Protein AF-A0A7C4RFJ3-F1 (afdb_monomer)

Secondary structure (DSSP, 8-state):
---TTEEEEEEEE-SSTTEEEEEEEEE--SSS-EEEEEEEEEEEETTEE--EEEE-STTTTEEEPTT-EEEEEEEEEPPHHHHHHHHHHHHHHTTT-SEEEEEEEEEEEETTEEEEEEEEEEEEEHHHHHHHHH------B-EEEES---HHHHHHHHHHHHHHHHHHHHHHHHHHHHHHHHHHHHHHHHHHHHHHHHHHHHHHHHHTHHHHHHHHHHHHHHHHTTSS-HHHHHHHHHHHHHHHHHHHHHHHTT----S-HHHHHHHHHHHHHHHH---HHHHHHHHHHHHHHHHHHHIIIIITTTSPPPHHHHHHHHHHHHHHHHHHS-SS-----

Foldseek 3Di:
DDDPFWDDWDKAQDQAPPKIKTKTKTADQDQDKKFFLWKKKFKDKPPHTQAIKIFLDPRHRPIHHHGRMDIDIFIAHRDPVVRVVLLVVLVVCLVPDQWIKMWMWMWTQMPNDIDTPDIDIDIGGSVVSNVRNVGDDDGDGSIDGDNDPHSVVSNVVSVVVVVVVVVVVVVVVVVVVVVVVCVVVVVVVVVVVVVVVVVVVVVVCVVCVVVVVVVVLVVVLVVVQPDDLRLLSLLLSLLVLLLVLLQVLCVVLVHHSDDDSLVSLVVSLVSCCVPVVDDNVVSVVLSVVNVVSNVCSCCSPPVCVVPPDDPVRSVVSNVNSVVVCCVSPVPDPPPDD

Nearest PDB structures (foldseek):
  8b7d-assembly1_A  TM=6.225E-01  e=1.842E-04  Homo sapiens
  5nnv-assembly4_D  TM=2.456E-01  e=5.840E+00  Bacillus subtilis subsp. subtilis str. 168

Sequence (337 aa):
MGYSWLKTFDFGFGEAFPYLKILLEIGNPWEIEVPFYTFTVVPSLQSSNFGTYLYTGKYVNTIIKPGEILSIKTNLRIIDVHADEIKRRILGLANKEQTVELTLHASIDLLNYGNPIGPYVKRLPITEAVEWVKRSGEVESEFIPAPTHNALISMLLCNISKLQNQLTKTIENKLKGIESDFKPIMDLFRKGLQEFYKDVEKKVQNQYREVIQLRELIRTVTGVSENLNQNWAVSALALSLLENLINLKLVELGEKPEGEFGKRVERLKETLIRKEGWNRVDASELARRIREKYIGRAIVLHSGYCNPISEDFAKEDLEFVKKVVKEFFKRNVCMEE

Structure (mmCIF, N/CA/C/O backbone):
data_AF-A0A7C4RFJ3-F1
#
_entry.id   AF-A0A7C4RFJ3-F1
#
loop_
_atom_site.group_PDB
_atom_site.id
_atom_site.type_symbol
_atom_site.label_atom_id
_atom_site.label_alt_id
_atom_site.label_comp_id
_atom_site.label_asym_id
_atom_site.label_entity_id
_atom_site.label_seq_id
_atom_site.pdbx_PDB_ins_code
_atom_site.Cartn_x
_atom_site.Cartn_y
_atom_site.Cartn_z
_atom_site.occupancy
_atom_site.B_iso_or_equiv
_atom_site.auth_seq_id
_atom_site.auth_comp_id
_atom_site.auth_asym_id
_atom_site.auth_atom_id
_atom_site.pdbx_PDB_model_num
ATOM 1 N N . MET A 1 1 ? 32.635 0.565 -46.064 1.00 45.53 1 MET A N 1
ATOM 2 C CA . MET A 1 1 ? 32.218 -0.829 -46.325 1.00 45.53 1 MET A CA 1
ATOM 3 C C . MET A 1 1 ? 30.795 -0.970 -45.817 1.00 45.53 1 MET A C 1
ATOM 5 O O . MET A 1 1 ? 30.557 -0.584 -44.683 1.00 45.53 1 MET A O 1
ATOM 9 N N . GLY A 1 2 ? 29.847 -1.396 -46.653 1.00 56.41 2 GLY A N 1
ATOM 10 C CA . GLY A 1 2 ? 28.473 -1.635 -46.199 1.00 56.41 2 GLY A CA 1
ATOM 11 C C . GLY A 1 2 ? 28.419 -2.883 -45.320 1.00 56.41 2 GLY A C 1
ATOM 12 O O . GLY A 1 2 ? 29.065 -3.880 -45.635 1.00 56.41 2 GLY A O 1
ATOM 13 N N . TYR A 1 3 ? 27.681 -2.826 -44.215 1.00 65.00 3 TYR A N 1
ATOM 14 C CA . TYR A 1 3 ? 27.458 -3.978 -43.344 1.00 65.00 3 TYR A CA 1
ATOM 15 C C . TYR A 1 3 ? 26.497 -4.945 -44.048 1.00 65.00 3 TYR A C 1
ATOM 17 O O . TYR A 1 3 ? 25.290 -4.730 -44.032 1.00 65.00 3 TYR A O 1
ATOM 25 N N . SER A 1 4 ? 27.006 -6.005 -44.685 1.00 69.31 4 SER A N 1
ATOM 26 C CA . SER A 1 4 ? 26.176 -7.003 -45.395 1.00 69.31 4 SER A CA 1
ATOM 27 C C . SER A 1 4 ? 25.157 -7.710 -44.487 1.00 69.31 4 SER A C 1
ATOM 29 O O . SER A 1 4 ? 24.137 -8.218 -44.962 1.00 69.31 4 SER A O 1
ATOM 31 N N . TRP A 1 5 ? 25.427 -7.708 -43.181 1.00 81.94 5 TRP A N 1
ATOM 32 C CA . TRP A 1 5 ? 24.589 -8.267 -42.130 1.00 81.94 5 TRP A CA 1
ATOM 33 C C . TRP A 1 5 ? 23.529 -7.292 -41.595 1.00 81.94 5 TRP A C 1
ATOM 35 O O . TRP A 1 5 ? 22.520 -7.748 -41.074 1.00 81.94 5 TRP A O 1
ATOM 45 N N . LEU A 1 6 ? 23.680 -5.969 -41.728 1.00 85.19 6 LEU A N 1
ATOM 46 C CA . LEU A 1 6 ? 22.664 -5.029 -41.242 1.00 85.19 6 LEU A CA 1
ATOM 47 C C . LEU A 1 6 ? 21.574 -4.838 -42.299 1.00 85.19 6 LEU A C 1
ATOM 49 O O . LEU A 1 6 ? 21.840 -4.312 -43.379 1.00 85.19 6 LEU A O 1
ATOM 53 N N . LYS A 1 7 ? 20.340 -5.244 -41.989 1.00 88.12 7 LYS A N 1
ATOM 54 C CA . LYS A 1 7 ? 19.192 -5.088 -42.893 1.00 88.12 7 LYS A CA 1
ATOM 55 C C . LYS A 1 7 ? 18.451 -3.788 -42.649 1.00 88.12 7 LYS A C 1
ATOM 57 O O . LYS A 1 7 ? 18.132 -3.083 -43.599 1.00 88.12 7 LYS A O 1
ATOM 62 N N . THR A 1 8 ? 18.166 -3.468 -41.393 1.00 89.75 8 THR A N 1
ATOM 63 C CA . THR A 1 8 ? 17.447 -2.246 -41.024 1.00 89.75 8 THR A CA 1
ATOM 64 C C . THR A 1 8 ? 17.895 -1.777 -39.651 1.00 89.75 8 THR A C 1
ATOM 66 O O . THR A 1 8 ? 18.091 -2.577 -38.739 1.00 89.75 8 THR A O 1
ATOM 69 N N . PHE A 1 9 ? 18.043 -0.466 -39.503 1.00 90.50 9 PHE A N 1
ATOM 70 C CA . PHE A 1 9 ? 18.171 0.180 -38.210 1.00 90.50 9 PHE A CA 1
ATOM 71 C C . PHE A 1 9 ? 17.357 1.468 -38.224 1.00 90.50 9 PHE A C 1
ATOM 73 O O . PHE A 1 9 ? 17.611 2.348 -39.045 1.00 90.50 9 PHE A O 1
ATOM 80 N N . ASP A 1 10 ? 16.360 1.555 -37.351 1.00 92.38 10 ASP A N 1
ATOM 81 C CA . ASP A 1 10 ? 15.500 2.726 -37.217 1.00 92.38 10 ASP A CA 1
ATOM 82 C C . ASP A 1 10 ? 15.187 2.990 -35.743 1.00 92.38 10 ASP A C 1
ATOM 84 O O . ASP A 1 10 ? 15.225 2.100 -34.892 1.00 92.38 10 ASP A O 1
ATOM 88 N N . PHE A 1 11 ? 14.878 4.240 -35.430 1.00 93.88 11 PHE A N 1
ATOM 89 C CA . PHE A 1 11 ? 14.542 4.664 -34.081 1.00 93.88 11 PHE A CA 1
ATOM 90 C C . PHE A 1 11 ? 13.602 5.869 -34.099 1.00 93.88 11 PHE A C 1
ATOM 92 O O . PHE A 1 11 ? 13.400 6.516 -35.126 1.00 93.88 11 PHE A O 1
ATOM 99 N N . GLY A 1 12 ? 12.989 6.185 -32.965 1.00 93.62 12 GLY A N 1
ATOM 100 C CA . GLY A 1 12 ? 12.123 7.355 -32.842 1.00 93.62 12 GLY A CA 1
ATOM 101 C C . GLY A 1 12 ? 11.516 7.491 -31.458 1.00 93.62 12 GLY A C 1
ATOM 102 O O . GLY A 1 12 ? 11.896 6.782 -30.525 1.00 93.62 12 GLY A O 1
ATOM 103 N N . PHE A 1 13 ? 10.554 8.397 -31.326 1.00 94.75 13 PHE A N 1
ATOM 104 C CA . PHE A 1 13 ? 9.807 8.558 -30.086 1.00 94.75 13 PHE A CA 1
ATOM 105 C C . PHE A 1 13 ? 8.940 7.325 -29.802 1.00 94.75 13 PHE A C 1
ATOM 107 O O . PHE A 1 13 ? 8.285 6.781 -30.693 1.00 94.75 13 PHE A O 1
ATOM 114 N N . GLY A 1 14 ? 8.978 6.855 -28.556 1.00 92.56 14 GLY A N 1
ATOM 115 C CA . GLY A 1 14 ? 8.174 5.735 -28.086 1.00 92.56 14 GLY A CA 1
ATOM 116 C C . GLY A 1 14 ? 6.724 6.117 -27.786 1.00 92.56 14 GLY A C 1
ATOM 117 O O . GLY A 1 14 ? 6.277 7.252 -27.979 1.00 92.56 14 GLY A O 1
ATOM 118 N N . GLU A 1 15 ? 5.975 5.138 -27.290 1.00 93.06 15 GLU A N 1
ATOM 119 C CA . GLU A 1 15 ? 4.557 5.302 -26.944 1.00 93.06 15 GLU A CA 1
ATOM 120 C C . GLU A 1 15 ? 4.357 6.198 -25.712 1.00 93.06 15 GLU A C 1
ATOM 122 O O . GLU A 1 15 ? 3.376 6.935 -25.642 1.00 93.06 15 GLU A O 1
ATOM 127 N N . ALA A 1 16 ? 5.331 6.217 -24.799 1.00 94.44 16 ALA A N 1
ATOM 128 C CA . ALA A 1 16 ? 5.356 7.083 -23.625 1.00 94.44 16 ALA A CA 1
ATOM 129 C C . ALA A 1 16 ? 6.709 7.797 -23.490 1.00 94.44 16 ALA A C 1
ATOM 131 O O . ALA A 1 16 ? 7.734 7.335 -23.998 1.00 94.44 16 ALA A O 1
ATOM 132 N N . PHE A 1 17 ? 6.736 8.920 -22.776 1.00 93.25 17 PHE A N 1
ATOM 133 C CA . PHE A 1 17 ? 7.979 9.540 -22.328 1.00 93.25 17 PHE A CA 1
ATOM 134 C C . PHE A 1 17 ? 8.457 8.870 -21.022 1.00 93.25 17 PHE A C 1
ATOM 136 O O . PHE A 1 17 ? 7.616 8.616 -20.159 1.00 93.25 17 PHE A O 1
ATOM 143 N N . PRO A 1 18 ? 9.764 8.584 -20.828 1.00 93.62 18 PRO A N 1
ATOM 144 C CA . PRO A 1 18 ? 10.919 8.941 -21.657 1.00 93.62 18 PRO A CA 1
ATOM 145 C C . PRO A 1 18 ? 11.449 7.763 -22.497 1.00 93.62 18 PRO A C 1
ATOM 147 O O . PRO A 1 18 ? 12.644 7.461 -22.477 1.00 93.62 18 PRO A O 1
ATOM 150 N N . TYR A 1 19 ? 10.567 7.064 -23.215 1.00 95.62 19 TYR A N 1
ATOM 151 C CA . TYR A 1 19 ? 10.932 5.876 -23.986 1.00 95.62 19 TYR A CA 1
ATOM 152 C C . TYR A 1 19 ? 11.207 6.215 -25.455 1.00 95.62 19 TYR A C 1
ATOM 154 O O . TYR A 1 19 ? 10.405 6.887 -26.106 1.00 95.62 19 TYR A O 1
ATOM 162 N N . LEU A 1 20 ? 12.323 5.722 -25.990 1.00 94.12 20 LEU A N 1
ATOM 163 C CA . LEU A 1 20 ? 12.623 5.699 -27.420 1.00 94.12 20 LEU A CA 1
ATOM 164 C C . LEU A 1 20 ? 12.277 4.329 -27.992 1.00 94.12 20 LEU A C 1
ATOM 166 O O . LEU A 1 20 ? 12.587 3.303 -27.393 1.00 94.12 20 LEU A O 1
ATOM 170 N N . LYS A 1 21 ? 11.679 4.307 -29.177 1.00 95.06 21 LYS A N 1
ATOM 171 C CA . LYS A 1 21 ? 11.453 3.080 -29.934 1.00 95.06 21 LYS A CA 1
ATOM 172 C C . LYS A 1 21 ? 12.698 2.762 -30.747 1.00 95.06 21 LYS A C 1
ATOM 174 O O . LYS A 1 21 ? 13.213 3.645 -31.428 1.00 95.06 21 LYS A O 1
ATOM 179 N N . ILE A 1 22 ? 13.145 1.512 -30.702 1.00 93.88 22 ILE A N 1
ATOM 180 C CA . ILE A 1 22 ? 14.304 1.028 -31.453 1.00 93.88 22 ILE A CA 1
ATOM 181 C C . ILE A 1 22 ? 13.892 -0.192 -32.273 1.00 93.88 22 ILE A C 1
ATOM 183 O O . ILE A 1 22 ? 13.248 -1.114 -31.764 1.00 93.88 22 ILE A O 1
ATOM 187 N N . LEU A 1 23 ? 14.266 -0.174 -33.549 1.00 94.00 23 LEU A N 1
ATOM 188 C CA . LEU A 1 23 ? 14.125 -1.271 -34.492 1.00 94.00 23 LEU A CA 1
ATOM 189 C C . LEU A 1 23 ? 15.502 -1.618 -35.051 1.00 94.00 23 LEU A C 1
ATOM 191 O O . LEU A 1 23 ? 16.187 -0.769 -35.617 1.00 94.00 23 LEU A O 1
ATOM 195 N N . LEU A 1 24 ? 15.881 -2.879 -34.922 1.00 91.88 24 LEU A N 1
ATOM 196 C CA . LEU A 1 24 ? 17.115 -3.417 -35.460 1.00 91.88 24 LEU A CA 1
ATOM 197 C C . LEU A 1 24 ? 16.822 -4.752 -36.136 1.00 91.88 24 LEU A C 1
ATOM 199 O O . LEU A 1 24 ? 16.292 -5.662 -35.506 1.00 91.88 24 LEU A O 1
ATOM 203 N N . GLU A 1 25 ? 17.223 -4.877 -37.393 1.00 92.25 25 GLU A N 1
ATOM 204 C CA . GLU A 1 25 ? 17.162 -6.121 -38.146 1.00 92.25 25 GLU A CA 1
ATOM 205 C C . GLU A 1 25 ? 18.545 -6.469 -38.676 1.00 92.25 25 GLU A C 1
ATOM 207 O O . GLU A 1 25 ? 19.145 -5.719 -39.455 1.00 92.25 25 GLU A O 1
ATOM 212 N N . ILE A 1 26 ? 19.041 -7.626 -38.256 1.00 89.25 26 ILE A N 1
ATOM 213 C CA . ILE A 1 26 ? 20.322 -8.174 -38.688 1.00 89.25 26 ILE A CA 1
ATOM 214 C C . ILE A 1 26 ? 20.085 -9.523 -39.358 1.00 89.25 26 ILE A C 1
ATOM 216 O O . ILE A 1 26 ? 19.378 -10.374 -38.831 1.00 89.25 26 ILE A O 1
ATOM 220 N N . GLY A 1 27 ? 20.653 -9.714 -40.540 1.00 87.00 27 GLY A N 1
ATOM 221 C CA . GLY A 1 27 ? 20.733 -11.013 -41.195 1.00 87.00 27 GLY A CA 1
ATOM 222 C C . GLY A 1 27 ? 22.088 -11.652 -40.930 1.00 87.00 27 GLY A C 1
ATOM 223 O O . GLY A 1 27 ? 23.079 -10.937 -40.796 1.00 87.00 27 GLY A O 1
ATOM 224 N N . ASN A 1 28 ? 22.149 -12.981 -40.904 1.00 85.81 28 ASN A N 1
ATOM 225 C CA . ASN A 1 28 ? 23.417 -13.707 -40.930 1.00 85.81 28 ASN A CA 1
ATOM 226 C C . ASN A 1 28 ? 23.849 -13.955 -42.394 1.00 85.81 28 ASN A C 1
ATOM 228 O O . ASN A 1 28 ? 23.269 -14.826 -43.050 1.00 85.81 28 ASN A O 1
ATOM 232 N N . PRO A 1 29 ? 24.831 -13.200 -42.935 1.00 80.38 29 PRO A N 1
ATOM 233 C CA . PRO A 1 29 ? 25.338 -13.400 -44.291 1.00 80.38 29 PRO A CA 1
ATOM 234 C C . PRO A 1 29 ? 26.371 -14.533 -44.384 1.00 80.38 29 PRO A C 1
ATOM 236 O O . PRO A 1 29 ? 26.855 -14.806 -45.479 1.00 80.38 29 PRO A O 1
ATOM 239 N N . TRP A 1 30 ? 26.774 -15.127 -43.260 1.00 83.12 30 TRP A N 1
ATOM 240 C CA . TRP A 1 30 ? 27.798 -16.160 -43.200 1.00 83.12 30 TRP A CA 1
ATOM 241 C C . TRP A 1 30 ? 27.183 -17.553 -43.362 1.00 83.12 30 TRP A C 1
ATOM 243 O O . TRP A 1 30 ? 26.031 -17.793 -43.009 1.00 83.12 30 TRP A O 1
ATOM 253 N N . GLU A 1 31 ? 27.984 -18.498 -43.851 1.00 86.94 31 GLU A N 1
ATOM 254 C CA . GLU A 1 31 ? 27.603 -19.916 -43.970 1.00 86.94 31 GLU A CA 1
ATOM 255 C C . GLU A 1 31 ? 27.670 -20.673 -42.630 1.00 86.94 31 GLU A C 1
ATOM 257 O O . GLU A 1 31 ? 27.378 -21.864 -42.566 1.00 86.94 31 GLU A O 1
ATOM 262 N N . ILE A 1 32 ? 28.046 -19.983 -41.550 1.00 84.88 32 ILE A N 1
ATOM 263 C CA . ILE A 1 32 ? 28.166 -20.535 -40.199 1.00 84.88 32 ILE A CA 1
ATOM 264 C C . ILE A 1 32 ? 27.131 -19.921 -39.258 1.00 84.88 32 ILE A C 1
ATOM 266 O O . ILE A 1 32 ? 26.661 -18.802 -39.460 1.00 84.88 32 ILE A O 1
ATOM 270 N N . GLU A 1 33 ? 26.802 -20.650 -38.198 1.00 86.19 33 GLU A N 1
ATOM 271 C CA . GLU A 1 33 ? 26.002 -20.139 -37.090 1.00 86.19 33 GLU A CA 1
ATOM 272 C C . GLU A 1 33 ? 26.736 -19.014 -36.351 1.00 86.19 33 GLU A C 1
ATOM 274 O O . GLU A 1 33 ? 27.925 -19.128 -36.042 1.00 86.19 33 GLU A O 1
ATOM 279 N N . VAL A 1 34 ? 26.019 -17.925 -36.057 1.00 82.62 34 VAL A N 1
ATOM 280 C CA . VAL A 1 34 ? 26.602 -16.744 -35.416 1.00 82.62 34 VAL A CA 1
ATOM 281 C C . VAL A 1 34 ? 25.886 -16.407 -34.111 1.00 82.62 34 VAL A C 1
ATOM 283 O O . VAL A 1 34 ? 24.688 -16.122 -34.134 1.00 82.62 34 VAL A O 1
ATOM 286 N N . PRO A 1 35 ? 26.595 -16.383 -32.968 1.00 81.19 35 PRO A N 1
ATOM 287 C CA . PRO A 1 35 ? 26.034 -15.894 -31.720 1.00 81.19 35 PRO A CA 1
ATOM 288 C C . PRO A 1 35 ? 25.835 -14.374 -31.761 1.00 81.19 35 PRO A C 1
ATOM 290 O O . PRO A 1 35 ? 26.752 -13.608 -32.076 1.00 81.19 35 PRO A O 1
ATOM 293 N N . PHE A 1 36 ? 24.634 -13.941 -31.383 1.00 81.81 36 PHE A N 1
ATOM 294 C CA . PHE A 1 36 ? 24.326 -12.556 -31.056 1.00 81.81 36 PHE A CA 1
ATOM 295 C C . PHE A 1 36 ? 24.632 -12.309 -29.581 1.00 81.81 36 PHE A C 1
ATOM 297 O O . PHE A 1 36 ? 23.921 -12.796 -28.698 1.00 81.81 36 PHE A O 1
ATOM 304 N N . TYR A 1 37 ? 25.692 -11.552 -29.305 1.00 74.31 37 TYR A N 1
ATOM 305 C CA . TYR A 1 37 ? 26.092 -11.265 -27.932 1.00 74.31 37 TYR A CA 1
ATOM 306 C C . TYR A 1 37 ? 25.337 -10.064 -27.397 1.00 74.31 37 TYR A C 1
ATOM 308 O O . TYR A 1 37 ? 24.566 -10.187 -26.447 1.00 74.31 37 TYR A O 1
ATOM 316 N N . THR A 1 38 ? 25.535 -8.896 -28.005 1.00 77.81 38 THR A N 1
ATOM 317 C CA . THR A 1 38 ? 24.861 -7.697 -27.535 1.00 77.81 38 THR A CA 1
ATOM 318 C C . THR A 1 38 ? 24.803 -6.581 -28.571 1.00 77.81 38 THR A C 1
ATOM 320 O O . THR A 1 38 ? 25.388 -6.640 -29.653 1.00 77.81 38 THR A O 1
ATOM 323 N N . PHE A 1 39 ? 24.042 -5.559 -28.209 1.00 86.25 39 PHE A N 1
ATOM 324 C CA . PHE A 1 39 ? 23.770 -4.372 -28.983 1.00 86.25 39 PHE A CA 1
ATOM 325 C C . PHE A 1 39 ? 23.755 -3.179 -28.027 1.00 86.25 39 PHE A C 1
ATOM 327 O O . PHE A 1 39 ? 23.008 -3.164 -27.048 1.00 86.25 39 PHE A O 1
ATOM 334 N N . THR A 1 40 ? 24.602 -2.189 -28.297 1.00 86.94 40 THR A N 1
ATOM 335 C CA . THR A 1 40 ? 24.659 -0.943 -27.533 1.00 86.94 40 THR A CA 1
ATOM 336 C C . THR A 1 40 ? 24.194 0.226 -28.377 1.00 86.94 40 THR A C 1
ATOM 338 O O . THR A 1 40 ? 24.414 0.268 -29.589 1.00 86.94 40 THR A O 1
ATOM 341 N N . VAL A 1 41 ? 23.565 1.194 -27.721 1.00 89.69 41 VAL A N 1
ATOM 342 C CA . VAL A 1 41 ? 23.169 2.456 -28.334 1.00 89.69 41 VAL A CA 1
ATOM 343 C C . VAL A 1 41 ? 23.549 3.630 -27.454 1.00 89.69 41 VAL A C 1
ATOM 345 O O . VAL A 1 41 ? 23.508 3.555 -26.230 1.00 89.69 41 VAL A O 1
ATOM 348 N N . VAL A 1 42 ? 23.892 4.734 -28.095 1.00 90.62 42 VAL A N 1
ATOM 349 C CA . VAL A 1 42 ? 24.244 5.999 -27.463 1.00 90.62 42 VAL A CA 1
ATOM 350 C C . VAL A 1 42 ? 23.327 7.060 -28.067 1.00 90.62 42 VAL A C 1
ATOM 352 O O . VAL A 1 42 ? 23.626 7.604 -29.138 1.00 90.62 42 VAL A O 1
ATOM 355 N N . PRO A 1 43 ? 22.146 7.283 -27.465 1.00 90.88 43 PRO A N 1
ATOM 356 C CA . PRO A 1 43 ? 21.214 8.287 -27.934 1.00 90.88 43 PRO A CA 1
ATOM 357 C C . PRO A 1 43 ? 21.712 9.681 -27.571 1.00 90.88 43 PRO A C 1
ATOM 359 O O . PRO A 1 43 ? 22.275 9.921 -26.501 1.00 90.88 43 PRO A O 1
ATOM 362 N N . SER A 1 44 ? 21.450 10.618 -28.471 1.00 90.44 44 SER A N 1
ATOM 363 C CA . SER A 1 44 ? 21.714 12.030 -28.269 1.00 90.44 44 SER A CA 1
ATOM 364 C C . SER A 1 44 ? 20.641 12.896 -28.914 1.00 90.44 44 SER A C 1
ATOM 366 O O . SER A 1 44 ? 20.081 12.543 -29.949 1.00 90.44 44 SER A O 1
ATOM 368 N N . LEU A 1 45 ? 20.357 14.043 -28.302 1.00 88.31 45 LEU A N 1
ATOM 369 C CA . LEU A 1 45 ? 19.440 15.053 -28.832 1.00 88.31 45 LEU A CA 1
ATOM 370 C C . LEU A 1 45 ? 20.195 16.364 -28.978 1.00 88.31 45 LEU A C 1
ATOM 372 O O . LEU A 1 45 ? 20.784 16.825 -27.995 1.00 88.31 45 LEU A O 1
ATOM 376 N N . GLN A 1 46 ? 20.172 16.969 -30.166 1.00 85.12 46 GLN A N 1
ATOM 377 C CA . GLN A 1 46 ? 20.890 18.223 -30.428 1.00 85.12 46 GLN A CA 1
ATOM 378 C C . GLN A 1 46 ? 22.344 18.164 -29.905 1.00 85.12 46 GLN A C 1
ATOM 380 O O . GLN A 1 46 ? 22.795 19.013 -29.137 1.00 85.12 46 GLN A O 1
ATOM 385 N N . SER A 1 47 ? 23.061 17.091 -30.261 1.00 80.69 47 SER A N 1
ATOM 386 C CA . SER A 1 47 ? 24.451 16.807 -29.851 1.00 80.69 47 SER A CA 1
ATOM 387 C C . SER A 1 47 ? 24.696 16.512 -28.361 1.00 80.69 47 SER A C 1
ATOM 389 O O . SER A 1 47 ? 25.845 16.383 -27.947 1.00 80.69 47 SER A O 1
ATOM 391 N N . SER A 1 48 ? 23.661 16.386 -27.526 1.00 83.56 48 SER A N 1
ATOM 392 C CA . SER A 1 48 ? 23.826 16.011 -26.111 1.00 83.56 48 SER A CA 1
ATOM 393 C C . SER A 1 48 ? 23.568 14.533 -25.887 1.00 83.56 48 SER A C 1
ATOM 395 O O . SER A 1 48 ? 22.475 14.058 -26.162 1.00 83.56 48 SER A O 1
ATOM 397 N N . ASN A 1 49 ? 24.593 13.829 -25.414 1.00 86.88 49 ASN A N 1
ATOM 398 C CA . ASN A 1 49 ? 24.624 12.384 -25.199 1.00 86.88 49 ASN A CA 1
ATOM 399 C C . ASN A 1 49 ? 23.971 11.995 -23.857 1.00 86.88 49 ASN A C 1
ATOM 401 O O . ASN A 1 49 ? 24.231 12.640 -22.843 1.00 86.88 49 ASN A O 1
ATOM 405 N N . PHE A 1 50 ? 23.155 10.935 -23.850 1.00 86.50 50 PHE A N 1
ATOM 406 C CA . PHE A 1 50 ? 22.421 10.445 -22.670 1.00 86.50 50 PHE A CA 1
ATOM 407 C C . PHE A 1 50 ? 23.015 9.187 -22.034 1.00 86.50 50 PHE A C 1
ATOM 409 O O . PHE A 1 50 ? 22.317 8.459 -21.322 1.00 86.50 50 PHE A O 1
ATOM 416 N N . GLY A 1 51 ? 24.285 8.917 -22.319 1.00 85.94 51 GLY A N 1
ATOM 417 C CA . GLY A 1 51 ? 24.991 7.722 -21.892 1.00 85.94 51 GLY A CA 1
ATOM 418 C C . GLY A 1 51 ? 24.812 6.551 -22.853 1.00 85.94 51 GLY A C 1
ATOM 419 O O . GLY A 1 51 ? 24.048 6.596 -23.818 1.00 85.94 51 GLY A O 1
ATOM 420 N N . THR A 1 52 ? 25.552 5.485 -22.576 1.00 88.12 52 THR A N 1
ATOM 421 C CA . THR A 1 52 ? 25.475 4.238 -23.333 1.00 88.12 52 THR A CA 1
ATOM 422 C C . THR A 1 52 ? 24.419 3.334 -22.714 1.00 88.12 52 THR A C 1
ATOM 424 O O . THR A 1 52 ? 24.364 3.155 -21.498 1.00 88.12 52 THR A O 1
ATOM 427 N N . TYR A 1 53 ? 23.589 2.741 -23.561 1.00 88.50 53 TYR A N 1
ATOM 428 C CA . TYR A 1 53 ? 22.566 1.779 -23.182 1.00 88.50 53 TYR A CA 1
ATOM 429 C C . TYR A 1 53 ? 22.860 0.445 -23.839 1.00 88.50 53 TYR A C 1
ATOM 431 O O . TYR A 1 53 ? 23.251 0.378 -25.002 1.00 88.50 53 TYR A O 1
ATOM 439 N N . LEU A 1 54 ? 22.638 -0.617 -23.084 1.00 86.31 54 LEU A N 1
ATOM 440 C CA . LEU A 1 54 ? 22.905 -1.986 -23.464 1.00 86.31 54 LEU A CA 1
ATOM 441 C C . LEU A 1 54 ? 21.604 -2.762 -23.581 1.00 86.31 54 LEU A C 1
ATOM 443 O O . LEU A 1 54 ? 20.832 -2.814 -22.626 1.00 86.31 54 LEU A O 1
ATOM 447 N N . TYR A 1 55 ? 21.403 -3.411 -24.720 1.00 87.50 55 TYR A N 1
ATOM 448 C CA . TYR A 1 55 ? 20.289 -4.318 -24.930 1.00 87.50 55 TYR A CA 1
ATOM 449 C C . TYR A 1 55 ? 20.484 -5.620 -24.138 1.00 87.50 55 TYR A C 1
ATOM 451 O O . TYR A 1 55 ? 21.482 -6.327 -24.296 1.00 87.50 55 TYR A O 1
ATOM 459 N N . THR A 1 56 ? 19.503 -5.946 -23.300 1.00 78.25 56 THR A N 1
ATOM 460 C CA . THR A 1 56 ? 19.473 -7.123 -22.414 1.00 78.25 56 THR A CA 1
ATOM 461 C C . THR A 1 56 ? 18.285 -8.045 -22.680 1.00 78.25 56 THR A C 1
ATOM 463 O O . THR A 1 56 ? 18.050 -8.991 -21.917 1.00 78.25 56 THR A O 1
ATOM 466 N N . GLY A 1 57 ? 17.544 -7.780 -23.759 1.00 82.81 57 GLY A N 1
ATOM 467 C CA . GLY A 1 57 ? 16.333 -8.506 -24.114 1.00 82.81 57 GLY A CA 1
ATOM 468 C C . GLY A 1 57 ? 16.571 -9.963 -24.507 1.00 82.81 57 GLY A C 1
ATOM 469 O O . GLY A 1 57 ? 17.681 -10.505 -24.467 1.00 82.81 57 GLY A O 1
ATOM 470 N N . LYS A 1 58 ? 15.485 -10.626 -24.906 1.00 83.69 58 LYS A N 1
ATOM 471 C CA . LYS A 1 58 ? 15.427 -12.091 -25.088 1.00 83.69 58 LYS A CA 1
ATOM 472 C C . LYS A 1 58 ? 16.402 -12.677 -26.116 1.00 83.69 58 LYS A C 1
ATOM 474 O O . LYS A 1 58 ? 16.647 -13.876 -26.098 1.00 83.69 58 LYS A O 1
ATOM 479 N N . TYR A 1 59 ? 16.927 -11.846 -27.013 1.00 84.88 59 TYR A N 1
ATOM 480 C CA . TYR A 1 59 ? 17.801 -12.289 -28.098 1.00 84.88 59 TYR A CA 1
ATOM 481 C C . TYR A 1 59 ? 19.286 -12.361 -27.710 1.00 84.88 59 TYR A C 1
ATOM 483 O O . TYR A 1 59 ? 20.074 -12.926 -28.461 1.00 84.88 59 TYR A O 1
ATOM 491 N N . VAL A 1 60 ? 19.688 -11.840 -26.547 1.00 80.50 60 VAL A N 1
ATOM 492 C CA . VAL A 1 60 ? 21.068 -11.975 -26.045 1.00 80.50 60 VAL A CA 1
ATOM 493 C C . VAL A 1 60 ? 21.442 -13.456 -25.896 1.00 80.50 60 VAL A C 1
ATOM 495 O O . VAL A 1 60 ? 20.700 -14.217 -25.276 1.00 80.50 60 VAL A O 1
ATOM 498 N N . ASN A 1 61 ? 22.604 -13.846 -26.432 1.00 78.88 61 ASN A N 1
ATOM 499 C CA . ASN A 1 61 ? 23.114 -15.222 -26.537 1.00 78.88 61 ASN A CA 1
ATOM 500 C C . ASN A 1 61 ? 22.312 -16.153 -27.461 1.00 78.88 61 ASN A C 1
ATOM 502 O O . ASN A 1 61 ? 22.455 -17.373 -27.374 1.00 78.88 61 ASN A O 1
ATOM 506 N N . THR A 1 62 ? 21.470 -15.614 -28.343 1.00 85.94 62 THR A N 1
ATOM 507 C CA . THR A 1 62 ? 20.828 -16.438 -29.377 1.00 85.94 62 THR A CA 1
ATOM 508 C C . THR A 1 62 ? 21.788 -16.721 -30.527 1.00 85.94 62 THR A C 1
ATOM 510 O O . THR A 1 62 ? 22.703 -15.944 -30.800 1.00 85.94 62 THR A O 1
ATOM 513 N N . ILE A 1 63 ? 21.583 -17.856 -31.192 1.00 87.56 63 ILE A N 1
ATOM 514 C CA . ILE A 1 63 ? 22.323 -18.243 -32.391 1.00 87.56 63 ILE A CA 1
ATOM 515 C C . ILE A 1 63 ? 21.478 -17.862 -33.604 1.00 87.56 63 ILE A C 1
ATOM 517 O O . ILE A 1 63 ? 20.329 -18.286 -33.704 1.00 87.56 63 ILE A O 1
ATOM 521 N N . ILE A 1 64 ? 22.049 -17.076 -34.513 1.00 87.50 64 ILE A N 1
ATOM 522 C CA . ILE A 1 64 ? 21.445 -16.732 -35.800 1.00 87.50 64 ILE A CA 1
ATOM 523 C C . ILE A 1 64 ? 21.973 -17.724 -36.835 1.00 87.50 64 ILE A C 1
ATOM 525 O O . ILE A 1 64 ? 23.185 -17.771 -37.077 1.00 87.50 64 ILE A O 1
ATOM 529 N N . LYS A 1 65 ? 21.102 -18.521 -37.459 1.00 90.56 65 LYS A N 1
ATOM 530 C CA . LYS A 1 65 ? 21.529 -19.473 -38.498 1.00 90.56 65 LYS A CA 1
ATOM 531 C C . LYS A 1 65 ? 21.775 -18.771 -39.837 1.00 90.56 65 LYS A C 1
ATOM 533 O O . LYS A 1 65 ? 21.246 -17.678 -40.052 1.00 90.56 65 LYS A O 1
ATOM 538 N N . PRO A 1 66 ? 22.556 -19.372 -40.752 1.00 90.88 66 PRO A N 1
ATOM 539 C CA . PRO A 1 66 ? 22.761 -18.831 -42.095 1.00 90.88 66 PRO A CA 1
ATOM 540 C C . PRO A 1 66 ? 21.440 -18.475 -42.787 1.00 90.88 66 PRO A C 1
ATOM 542 O O . PRO A 1 66 ? 20.522 -19.293 -42.846 1.00 90.88 66 PRO A O 1
ATOM 545 N N . GLY A 1 67 ? 21.334 -17.245 -43.296 1.00 87.25 67 GLY A N 1
ATOM 546 C CA . GLY A 1 67 ? 20.135 -16.755 -43.985 1.00 87.25 67 GLY A CA 1
ATOM 547 C C . GLY A 1 67 ? 18.967 -16.330 -43.082 1.00 87.25 67 GLY A C 1
ATOM 548 O O . GLY A 1 67 ? 18.006 -15.753 -43.593 1.00 87.25 67 GLY A O 1
ATOM 549 N N . GLU A 1 68 ? 19.033 -16.545 -41.764 1.00 91.44 68 GLU A N 1
ATOM 550 C CA . GLU A 1 68 ? 18.020 -16.042 -40.831 1.00 91.44 68 GLU A CA 1
ATOM 551 C C . GLU A 1 68 ? 18.169 -14.536 -40.582 1.00 91.44 68 GLU A C 1
ATOM 553 O O . GLU A 1 68 ? 19.264 -13.966 -40.655 1.00 91.44 68 GLU A O 1
ATOM 558 N N . ILE A 1 69 ? 17.039 -13.899 -40.260 1.00 91.12 69 ILE A N 1
ATOM 559 C CA . ILE A 1 69 ? 16.961 -12.496 -39.853 1.00 91.12 69 ILE A CA 1
ATOM 560 C C . ILE A 1 69 ? 16.515 -12.440 -38.395 1.00 91.12 69 ILE A C 1
ATOM 562 O O . ILE A 1 69 ? 15.440 -12.919 -38.037 1.00 91.12 69 ILE A O 1
ATOM 566 N N . LEU A 1 70 ? 17.332 -11.806 -37.564 1.00 90.75 70 LEU A N 1
ATOM 567 C CA . LEU A 1 70 ? 17.002 -11.461 -36.193 1.00 90.75 70 LEU A CA 1
ATOM 568 C C . LEU A 1 70 ? 16.436 -10.039 -36.171 1.00 90.75 70 LEU A C 1
ATOM 570 O O . LEU A 1 70 ? 17.101 -9.096 -36.598 1.00 90.75 70 LEU A O 1
ATOM 574 N N . SER A 1 71 ? 15.208 -9.899 -35.665 1.00 93.25 71 SER A N 1
ATOM 575 C CA . SER A 1 71 ? 14.486 -8.624 -35.572 1.00 93.25 71 SER A CA 1
ATOM 576 C C . SER A 1 71 ? 14.222 -8.266 -34.105 1.00 93.25 71 SER A C 1
ATOM 578 O O . SER A 1 71 ? 13.507 -8.972 -33.383 1.00 93.25 71 SER A O 1
ATOM 580 N N . ILE A 1 72 ? 14.832 -7.167 -33.657 1.00 91.62 72 ILE A N 1
ATOM 581 C CA . ILE A 1 72 ? 14.653 -6.551 -32.340 1.00 91.62 72 ILE A CA 1
ATOM 582 C C . ILE A 1 72 ? 13.781 -5.314 -32.521 1.00 91.62 72 ILE A C 1
ATOM 584 O O . ILE A 1 72 ? 14.189 -4.338 -33.146 1.00 91.62 72 ILE A O 1
ATOM 588 N N . LYS A 1 73 ? 12.589 -5.340 -31.927 1.00 94.19 73 LYS A N 1
ATOM 589 C CA . LYS A 1 73 ? 11.682 -4.195 -31.844 1.00 94.19 73 LYS A CA 1
ATOM 590 C C . LYS A 1 73 ? 11.337 -3.975 -30.384 1.00 94.19 73 LYS A C 1
ATOM 592 O O . LYS A 1 73 ? 10.579 -4.753 -29.812 1.00 94.19 73 LYS A O 1
ATOM 597 N N . THR A 1 74 ? 11.912 -2.941 -29.792 1.00 93.88 74 THR A N 1
ATOM 598 C CA . THR A 1 74 ? 11.851 -2.748 -28.344 1.00 93.88 74 THR A CA 1
ATOM 599 C C . THR A 1 74 ? 11.909 -1.272 -27.969 1.00 93.88 74 THR A C 1
ATOM 601 O O . THR A 1 74 ? 12.051 -0.402 -28.835 1.00 93.88 74 THR A O 1
ATOM 604 N N . ASN A 1 75 ? 11.781 -0.991 -26.677 1.00 92.94 75 ASN A N 1
ATOM 605 C CA . ASN A 1 75 ? 11.846 0.355 -26.133 1.00 92.94 75 ASN A CA 1
ATOM 606 C C . ASN A 1 75 ? 13.104 0.529 -25.284 1.00 92.94 75 ASN A C 1
ATOM 608 O O . ASN A 1 75 ? 13.495 -0.363 -24.534 1.00 92.94 75 ASN A O 1
ATOM 612 N N . LEU A 1 76 ? 13.716 1.702 -25.393 1.00 92.56 76 LEU A N 1
ATOM 613 C CA . LEU A 1 76 ? 14.791 2.171 -24.533 1.00 92.56 76 LEU A CA 1
ATOM 614 C C . LEU A 1 76 ? 14.231 3.240 -23.611 1.00 92.56 76 LEU A C 1
ATOM 616 O O . LEU A 1 76 ? 13.801 4.291 -24.081 1.00 92.56 76 LEU A O 1
ATOM 620 N N . ARG A 1 77 ? 14.264 2.997 -22.302 1.00 93.12 77 ARG A N 1
ATOM 621 C CA . ARG A 1 77 ? 13.965 4.024 -21.303 1.00 93.12 77 ARG A CA 1
ATOM 622 C C . ARG A 1 77 ? 15.194 4.890 -21.053 1.00 93.12 77 ARG A C 1
ATOM 624 O O . ARG A 1 77 ? 16.226 4.381 -20.625 1.00 93.12 77 ARG A O 1
ATOM 631 N N . ILE A 1 78 ? 15.071 6.195 -21.273 1.00 90.00 78 ILE A N 1
ATOM 632 C CA . ILE A 1 78 ? 16.108 7.156 -20.887 1.00 90.00 78 ILE A CA 1
ATOM 633 C C . ILE A 1 78 ? 16.065 7.331 -19.364 1.00 90.00 78 ILE A C 1
ATOM 635 O O . ILE A 1 78 ? 14.981 7.449 -18.790 1.00 90.00 78 ILE A O 1
ATOM 639 N N . ILE A 1 79 ? 17.228 7.342 -18.705 1.00 87.56 79 ILE A N 1
ATOM 640 C CA . ILE A 1 79 ? 17.292 7.527 -17.247 1.00 87.56 79 ILE A CA 1
ATOM 641 C C . ILE A 1 79 ? 16.746 8.893 -16.827 1.00 87.56 79 ILE A C 1
ATOM 643 O O . ILE A 1 79 ? 16.911 9.885 -17.538 1.00 87.56 79 ILE A O 1
ATOM 647 N N . ASP A 1 80 ? 16.145 8.948 -15.640 1.00 82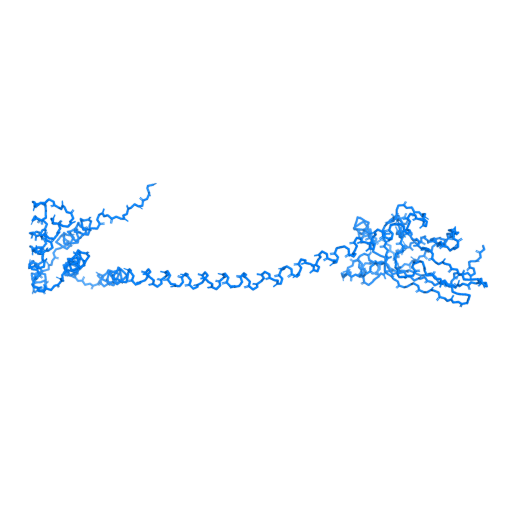.62 80 ASP A N 1
ATOM 648 C CA . ASP A 1 80 ? 15.329 10.086 -15.204 1.00 82.62 80 ASP A CA 1
ATOM 649 C C . ASP A 1 80 ? 16.103 11.424 -15.211 1.00 82.62 80 ASP A C 1
ATOM 651 O O . ASP A 1 80 ? 15.585 12.437 -15.678 1.00 82.62 80 ASP A O 1
ATOM 655 N N . VAL A 1 81 ? 17.388 11.416 -14.824 1.00 80.31 81 VAL A N 1
ATOM 656 C CA . VAL A 1 81 ? 18.254 12.616 -14.849 1.00 80.31 81 VAL A CA 1
ATOM 657 C C . VAL A 1 81 ? 18.377 13.208 -16.260 1.00 80.31 81 VAL A C 1
ATOM 659 O O . VAL A 1 81 ? 18.323 14.426 -16.433 1.00 80.31 81 VAL A O 1
ATOM 662 N N . HIS A 1 82 ? 18.510 12.358 -17.282 1.00 86.50 82 HIS A N 1
ATOM 663 C CA . HIS A 1 82 ? 18.571 12.798 -18.677 1.00 86.50 82 HIS A CA 1
ATOM 664 C C . HIS A 1 82 ? 17.181 13.101 -19.239 1.00 86.50 82 HIS A C 1
ATOM 666 O O . HIS A 1 82 ? 17.039 14.025 -20.037 1.00 86.50 82 HIS A O 1
ATOM 672 N N . ALA A 1 83 ? 16.147 12.379 -18.802 1.00 88.50 83 ALA A N 1
ATOM 673 C CA . ALA A 1 83 ? 14.770 12.637 -19.203 1.00 88.50 83 ALA A CA 1
ATOM 674 C C . ALA A 1 83 ? 14.348 14.075 -18.850 1.00 88.50 83 ALA A C 1
ATOM 676 O O . ALA A 1 83 ? 13.883 14.816 -19.718 1.00 88.50 83 ALA A O 1
ATOM 677 N N . ASP A 1 84 ? 14.587 14.531 -17.622 1.00 88.00 84 ASP A N 1
ATOM 678 C CA . ASP A 1 84 ? 14.222 15.893 -17.210 1.00 88.00 84 ASP A CA 1
ATOM 679 C C . ASP A 1 84 ? 14.957 16.977 -18.008 1.00 88.00 84 ASP A C 1
ATOM 681 O O . ASP A 1 84 ? 14.405 18.038 -18.328 1.00 88.00 84 ASP A O 1
ATOM 685 N N . GLU A 1 85 ? 16.215 16.725 -18.362 1.00 88.31 85 GLU A N 1
ATOM 686 C CA . GLU A 1 85 ? 16.984 17.611 -19.228 1.00 88.31 85 GLU A CA 1
ATOM 687 C C . GLU A 1 85 ? 16.415 17.655 -20.654 1.00 88.31 85 GLU A C 1
ATOM 689 O O . GLU A 1 85 ? 16.194 18.741 -21.199 1.00 88.31 85 GLU A O 1
ATOM 694 N N . ILE A 1 86 ? 16.112 16.493 -21.237 1.00 88.88 86 ILE A N 1
ATOM 695 C CA . ILE A 1 86 ? 15.496 16.358 -22.564 1.00 88.88 86 ILE A CA 1
ATOM 696 C C . ILE A 1 86 ? 14.165 17.096 -22.618 1.00 88.88 86 ILE A C 1
ATOM 698 O O . ILE A 1 86 ? 13.928 17.882 -23.535 1.00 88.88 86 ILE A O 1
ATOM 702 N N . LYS A 1 87 ? 13.314 16.887 -21.611 1.00 92.25 87 LYS A N 1
ATOM 703 C CA . LYS A 1 87 ? 12.008 17.535 -21.496 1.00 92.25 87 LYS A CA 1
ATOM 704 C C . LYS A 1 87 ? 12.142 19.054 -21.506 1.00 92.25 87 LYS A C 1
ATOM 706 O O . LYS A 1 87 ? 11.468 19.720 -22.291 1.00 92.25 87 LYS A O 1
ATOM 711 N N . ARG A 1 88 ? 13.041 19.609 -20.687 1.00 90.06 88 ARG A N 1
ATOM 712 C CA . ARG A 1 88 ? 13.295 21.060 -20.651 1.00 90.06 88 ARG A CA 1
ATOM 713 C C . ARG A 1 88 ? 13.796 21.589 -21.993 1.00 90.06 88 ARG A C 1
ATOM 715 O O . ARG A 1 88 ? 13.332 22.636 -22.436 1.00 90.06 88 ARG A O 1
ATOM 722 N N . ARG A 1 89 ? 14.703 20.866 -22.652 1.00 88.31 89 ARG A N 1
ATOM 723 C CA . ARG A 1 89 ? 15.252 21.257 -23.958 1.00 88.31 89 ARG A CA 1
ATOM 724 C C . ARG A 1 89 ? 14.190 21.253 -25.050 1.00 88.31 89 ARG A C 1
ATOM 726 O O . ARG A 1 89 ? 14.026 22.271 -25.709 1.00 88.31 89 ARG A O 1
ATOM 733 N N . ILE A 1 90 ? 13.430 20.168 -25.201 1.00 90.31 90 ILE A N 1
ATOM 734 C CA . ILE A 1 90 ? 12.360 20.068 -26.208 1.00 90.31 90 ILE A CA 1
ATOM 735 C C . ILE A 1 90 ? 11.342 21.200 -26.023 1.00 90.31 90 ILE A C 1
ATOM 737 O O . ILE A 1 90 ? 10.995 21.880 -26.986 1.00 90.31 90 ILE A O 1
ATOM 741 N N . LEU A 1 91 ? 10.913 21.463 -24.784 1.00 91.06 91 LEU A N 1
ATOM 742 C CA . LEU A 1 91 ? 9.984 22.559 -24.499 1.00 91.06 91 LEU A CA 1
ATOM 743 C C . LEU A 1 91 ? 10.599 23.943 -24.767 1.00 91.06 91 LEU A C 1
ATOM 745 O O . LEU A 1 91 ? 9.898 24.838 -25.229 1.00 91.06 91 LEU A O 1
ATOM 749 N N . GLY A 1 92 ? 11.900 24.125 -24.527 1.00 88.19 92 GLY A N 1
ATOM 750 C CA . GLY A 1 92 ? 12.614 25.364 -24.853 1.00 88.19 92 GLY A CA 1
ATOM 751 C C . GLY A 1 92 ? 12.791 25.602 -26.359 1.00 88.19 92 GLY A C 1
ATOM 752 O O . GLY A 1 92 ? 12.789 26.752 -26.801 1.00 88.19 92 GLY A O 1
ATOM 753 N N . LEU A 1 93 ? 12.911 24.530 -27.148 1.00 86.00 93 LEU A N 1
ATOM 754 C CA . LEU A 1 93 ? 13.039 24.577 -28.609 1.00 86.00 93 LEU A CA 1
ATOM 755 C C . LEU A 1 93 ? 11.707 24.820 -29.325 1.00 86.00 93 LEU A C 1
ATOM 757 O O . LEU A 1 93 ? 11.716 25.334 -30.443 1.00 86.00 93 LEU A O 1
ATOM 761 N N . ALA A 1 94 ? 10.575 24.545 -28.667 1.00 84.94 94 ALA A N 1
ATOM 762 C CA . ALA A 1 94 ? 9.228 24.729 -29.217 1.00 84.94 94 ALA A CA 1
ATOM 763 C C . ALA A 1 94 ? 8.955 26.146 -29.762 1.00 84.94 94 ALA A C 1
ATOM 765 O O . ALA A 1 94 ? 8.114 26.311 -30.639 1.00 84.94 94 ALA A O 1
ATOM 766 N N . ASN A 1 95 ? 9.684 27.157 -29.275 1.00 77.44 95 ASN A N 1
ATOM 767 C CA . ASN A 1 95 ? 9.530 28.557 -29.683 1.00 77.44 95 ASN A CA 1
ATOM 768 C C . ASN A 1 95 ? 10.554 29.028 -30.734 1.00 77.44 95 ASN A C 1
ATOM 770 O O . ASN A 1 95 ? 10.521 30.197 -31.115 1.00 77.44 95 ASN A O 1
ATOM 774 N N . LYS A 1 96 ? 11.514 28.185 -31.144 1.00 77.56 96 LYS A N 1
ATOM 775 C CA . LYS A 1 96 ? 12.697 28.613 -31.920 1.00 77.56 96 LYS A CA 1
ATOM 776 C C . LYS A 1 96 ? 13.019 27.741 -33.132 1.00 77.56 96 LYS A C 1
ATOM 778 O O . LYS A 1 96 ? 13.509 28.270 -34.124 1.00 77.56 96 LYS A O 1
ATOM 783 N N . GLU A 1 97 ? 12.769 26.437 -33.066 1.00 67.69 97 GLU A N 1
ATOM 784 C CA . GLU A 1 97 ? 13.158 25.478 -34.107 1.00 67.69 97 GLU A CA 1
ATOM 785 C C . GLU A 1 97 ? 11.942 24.753 -34.687 1.00 67.69 97 GLU A C 1
ATOM 787 O O . GLU A 1 97 ? 10.966 24.505 -33.986 1.00 67.69 97 GLU A O 1
ATOM 792 N N . GLN A 1 98 ? 12.009 24.382 -35.971 1.00 80.38 98 GLN A N 1
ATOM 793 C CA . GLN A 1 98 ? 10.950 23.609 -36.637 1.00 80.38 98 GLN A CA 1
ATOM 794 C C . GLN A 1 98 ? 11.147 22.087 -36.505 1.00 80.38 98 GLN A C 1
ATOM 796 O O . GLN A 1 98 ? 10.197 21.319 -36.669 1.00 80.38 98 GLN A O 1
AT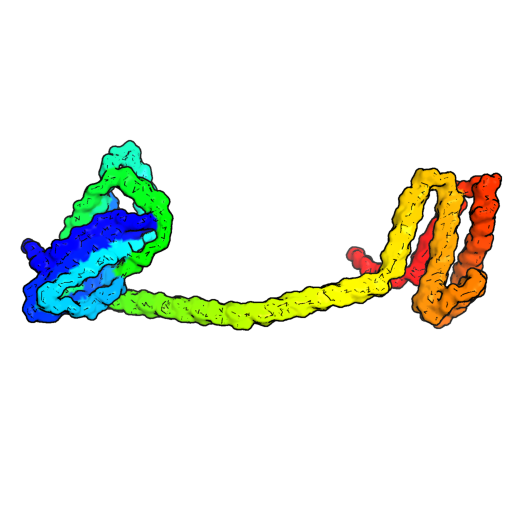OM 801 N N . THR A 1 99 ? 12.359 21.633 -36.174 1.00 86.88 99 THR A N 1
ATOM 802 C CA . THR A 1 99 ? 12.712 20.209 -36.097 1.00 86.88 99 THR A CA 1
ATOM 803 C C . THR A 1 99 ? 13.660 19.931 -34.944 1.00 86.88 99 THR A C 1
ATOM 805 O O . THR A 1 99 ? 14.528 20.746 -34.654 1.00 86.88 99 THR A O 1
ATOM 808 N N . VAL A 1 100 ? 13.550 18.744 -34.358 1.00 87.88 100 VAL A N 1
ATOM 809 C CA . VAL A 1 100 ? 14.484 18.212 -33.369 1.00 87.88 100 VAL A CA 1
ATOM 810 C C . VAL A 1 100 ? 15.353 17.151 -34.027 1.00 87.88 100 VAL A C 1
ATOM 812 O O . VAL A 1 100 ? 14.843 16.238 -34.680 1.00 87.88 100 VAL A O 1
ATOM 815 N N . GLU A 1 101 ? 16.667 17.260 -33.849 1.00 89.69 101 GLU A N 1
ATOM 816 C CA . GLU A 1 101 ? 17.612 16.250 -34.316 1.00 89.69 101 GLU A CA 1
ATOM 817 C C . GLU A 1 101 ? 17.888 15.226 -33.207 1.00 89.69 101 GLU A C 1
ATOM 819 O O . GLU A 1 101 ? 18.455 15.555 -32.159 1.00 89.69 101 GLU A O 1
ATOM 824 N N . LEU A 1 102 ? 17.456 13.985 -33.442 1.00 87.56 102 LEU A N 1
ATOM 825 C CA . LEU A 1 102 ? 17.774 12.827 -32.617 1.00 87.56 102 LEU A CA 1
ATOM 826 C C . LEU A 1 102 ? 18.846 12.010 -33.344 1.00 87.56 102 LEU A C 1
ATOM 828 O O . LEU A 1 102 ? 18.637 11.554 -34.469 1.00 87.56 102 LEU A O 1
ATOM 832 N N . THR A 1 103 ? 19.982 11.810 -32.689 1.00 88.56 103 THR A N 1
ATOM 833 C CA . THR A 1 103 ? 21.121 11.071 -33.236 1.00 88.56 103 THR A CA 1
ATOM 834 C C . THR A 1 103 ? 21.383 9.853 -32.371 1.00 88.56 103 THR A C 1
ATOM 836 O O . THR A 1 103 ? 21.529 9.966 -31.153 1.00 88.56 103 THR A O 1
ATOM 839 N N . LEU A 1 104 ? 21.450 8.682 -32.994 1.00 86.38 104 LEU A N 1
ATOM 840 C CA . LEU A 1 104 ? 21.701 7.414 -32.326 1.00 86.38 104 LEU A CA 1
ATOM 841 C C . LEU A 1 104 ? 22.991 6.809 -32.876 1.00 86.38 104 LEU A C 1
ATOM 843 O O . LEU A 1 104 ? 23.066 6.472 -34.058 1.00 86.38 104 LEU A O 1
ATOM 847 N N . HIS A 1 105 ? 24.000 6.663 -32.019 1.00 84.62 105 HIS A N 1
ATOM 848 C CA . HIS A 1 105 ? 25.173 5.859 -32.351 1.00 84.62 105 HIS A CA 1
ATOM 849 C C . HIS A 1 105 ? 24.936 4.439 -31.863 1.00 84.62 105 HIS A C 1
ATOM 851 O O . HIS A 1 105 ? 24.657 4.232 -30.686 1.00 84.62 105 HIS A O 1
ATOM 857 N N . ALA A 1 106 ? 25.036 3.466 -32.756 1.00 82.69 106 ALA A N 1
ATOM 858 C CA . ALA A 1 106 ? 24.846 2.061 -32.429 1.00 82.69 106 ALA A CA 1
ATOM 859 C C . ALA A 1 106 ? 26.177 1.312 -32.522 1.00 82.69 106 ALA A C 1
ATOM 861 O O . ALA A 1 106 ? 27.027 1.649 -33.340 1.00 82.69 106 ALA A O 1
ATOM 862 N N . SER A 1 107 ? 26.358 0.271 -31.718 1.00 81.44 107 SER A N 1
ATOM 863 C CA . SER A 1 107 ? 27.421 -0.719 -31.910 1.00 81.44 107 SER A CA 1
ATOM 864 C C . SER A 1 107 ? 26.859 -2.104 -31.647 1.00 81.44 107 SER A C 1
ATOM 866 O O . SER A 1 107 ? 26.152 -2.308 -30.659 1.00 81.44 107 SER A O 1
ATOM 868 N N . ILE A 1 108 ? 27.160 -3.048 -32.533 1.00 79.31 108 ILE A N 1
ATOM 869 C CA . ILE A 1 108 ? 26.727 -4.440 -32.403 1.00 79.31 108 ILE A CA 1
ATOM 870 C C . ILE A 1 108 ? 27.945 -5.336 -32.268 1.00 79.31 108 ILE A C 1
ATOM 872 O O . ILE A 1 108 ? 28.886 -5.233 -33.055 1.00 79.31 108 ILE A O 1
ATOM 876 N N . ASP A 1 109 ? 27.872 -6.247 -31.301 1.00 72.44 109 ASP A N 1
ATOM 877 C CA . ASP A 1 109 ? 28.888 -7.260 -31.061 1.00 72.44 109 ASP A CA 1
ATOM 878 C C . ASP A 1 109 ? 28.398 -8.608 -31.613 1.00 72.44 109 ASP A C 1
ATOM 880 O O . ASP A 1 109 ? 27.557 -9.290 -31.015 1.00 72.44 109 ASP A O 1
ATOM 884 N N . LEU A 1 110 ? 28.941 -8.992 -32.771 1.00 68.25 110 LEU A N 1
ATOM 885 C CA . LEU A 1 110 ? 28.734 -10.291 -33.428 1.00 68.25 110 LEU A CA 1
ATOM 886 C C . LEU A 1 110 ? 30.079 -11.020 -33.497 1.00 68.25 110 LEU A C 1
ATOM 888 O O . LEU A 1 110 ? 31.084 -10.404 -33.843 1.00 68.25 110 LEU A O 1
ATOM 892 N N . LEU A 1 111 ? 30.123 -12.322 -33.188 1.00 57.91 111 LEU A N 1
ATOM 893 C CA . LEU A 1 111 ? 31.357 -13.134 -33.271 1.00 57.91 111 LEU A CA 1
ATOM 894 C C . LEU A 1 111 ? 32.573 -12.541 -32.515 1.00 57.91 111 LEU A C 1
ATOM 896 O O . LEU A 1 111 ? 33.702 -12.679 -32.975 1.00 57.91 111 LEU A O 1
ATOM 900 N N . ASN A 1 112 ? 32.368 -11.872 -31.372 1.00 55.62 112 ASN A N 1
ATOM 901 C CA . ASN A 1 112 ? 33.402 -11.128 -30.623 1.00 55.62 112 ASN A CA 1
ATOM 902 C C . ASN A 1 112 ? 33.992 -9.890 -31.334 1.00 55.62 112 ASN A C 1
ATOM 904 O O . ASN A 1 112 ? 34.953 -9.307 -30.832 1.00 55.62 112 ASN A O 1
ATOM 908 N N . TYR A 1 113 ? 33.417 -9.449 -32.457 1.00 59.22 113 TYR A N 1
ATOM 909 C CA . TYR A 1 113 ? 33.789 -8.204 -33.124 1.00 59.22 113 TYR A CA 1
ATOM 910 C C . TYR A 1 113 ? 32.729 -7.131 -32.888 1.00 59.22 113 TYR A C 1
ATOM 912 O O . TYR A 1 113 ? 31.608 -7.223 -33.395 1.00 59.22 113 TYR A O 1
ATOM 920 N N . GLY A 1 114 ? 33.118 -6.088 -32.155 1.00 65.19 114 GLY A N 1
ATOM 921 C CA . GLY A 1 114 ? 32.327 -4.872 -32.044 1.00 65.19 114 GLY A CA 1
ATOM 922 C C . GLY A 1 114 ? 32.426 -4.063 -33.320 1.00 65.19 114 GLY A C 1
ATOM 923 O O . GLY A 1 114 ? 33.489 -3.548 -33.667 1.00 65.19 114 GLY A O 1
ATOM 924 N N . ASN A 1 115 ? 31.313 -3.980 -34.038 1.00 74.38 115 ASN A N 1
ATOM 925 C CA . ASN A 1 115 ? 31.209 -3.191 -35.249 1.00 74.38 115 ASN A CA 1
ATOM 926 C C . ASN A 1 115 ? 30.348 -1.958 -34.955 1.00 74.38 115 ASN A C 1
ATOM 928 O O . ASN A 1 115 ? 29.139 -2.101 -34.731 1.00 74.38 115 ASN A O 1
ATOM 932 N N . PRO A 1 116 ? 30.932 -0.745 -34.965 1.00 77.44 116 PRO A N 1
ATOM 933 C CA . PRO A 1 116 ? 30.150 0.469 -34.816 1.00 77.44 116 PRO A CA 1
ATOM 934 C C . PRO A 1 116 ? 29.233 0.592 -36.024 1.00 77.44 116 PRO A C 1
ATOM 936 O O . PRO A 1 116 ? 29.683 0.451 -37.156 1.00 77.44 116 PRO A O 1
ATOM 939 N N . ILE A 1 117 ? 27.963 0.883 -35.800 1.00 76.38 117 ILE A N 1
ATOM 940 C CA . ILE A 1 117 ? 26.968 1.108 -36.839 1.00 76.38 117 ILE A CA 1
ATOM 941 C C . ILE A 1 117 ? 26.692 2.600 -36.907 1.00 76.38 117 ILE A C 1
ATOM 943 O O . ILE A 1 117 ? 25.630 3.056 -36.511 1.00 76.38 117 ILE A O 1
ATOM 947 N N . GLY A 1 118 ? 27.703 3.349 -37.354 1.00 67.44 118 GLY A N 1
ATOM 948 C CA . GLY A 1 118 ? 27.638 4.781 -37.651 1.00 67.44 118 GLY A CA 1
ATOM 949 C C . GLY A 1 118 ? 26.957 5.687 -36.605 1.00 67.44 118 GLY A C 1
ATOM 950 O O . GLY A 1 118 ? 26.558 5.285 -35.514 1.00 67.44 118 GLY A O 1
ATOM 951 N N . PRO A 1 119 ? 26.846 6.979 -36.915 1.00 80.12 119 PRO A N 1
ATOM 952 C CA . PRO A 1 119 ? 25.764 7.807 -36.415 1.00 80.12 119 PRO A CA 1
ATOM 953 C C . PRO A 1 119 ? 24.564 7.682 -37.357 1.00 80.12 119 PRO A C 1
ATOM 955 O O . PRO A 1 119 ? 24.686 7.948 -38.553 1.00 80.12 119 PRO A O 1
ATOM 958 N N . TYR A 1 120 ? 23.393 7.343 -36.827 1.00 87.31 120 TYR A N 1
ATOM 959 C CA . TYR A 1 120 ? 22.140 7.534 -37.548 1.00 87.31 120 TYR A CA 1
ATOM 960 C C . TYR A 1 120 ? 21.455 8.785 -37.032 1.00 87.31 120 TYR A C 1
ATOM 962 O O . TYR A 1 120 ? 21.219 8.926 -35.834 1.00 87.31 120 TYR A O 1
ATOM 970 N N . VAL A 1 121 ? 21.139 9.693 -37.948 1.00 89.56 121 VAL A N 1
ATOM 971 C CA . VAL A 1 121 ? 20.508 10.973 -37.638 1.00 89.56 121 VAL A CA 1
ATOM 972 C C . VAL A 1 121 ? 19.070 10.937 -38.128 1.00 89.56 121 VAL A C 1
ATOM 974 O O . VAL A 1 121 ? 18.820 10.682 -39.307 1.00 89.56 121 VAL A O 1
ATOM 977 N N . LYS A 1 122 ? 18.125 11.221 -37.232 1.00 91.62 122 LYS A N 1
ATOM 978 C CA . LYS A 1 122 ? 16.708 11.360 -37.556 1.00 91.62 122 LYS A CA 1
ATOM 979 C C . LYS A 1 122 ? 16.229 12.738 -37.132 1.00 91.62 122 LYS A C 1
ATOM 981 O O . LYS A 1 122 ? 16.297 13.113 -35.963 1.00 91.62 122 LYS A O 1
ATOM 986 N N . ARG A 1 123 ? 15.737 13.497 -38.107 1.00 91.56 123 ARG A N 1
ATOM 987 C CA . ARG A 1 123 ? 15.119 14.804 -37.876 1.00 91.56 123 ARG A CA 1
ATOM 988 C C . ARG A 1 123 ? 13.620 14.611 -37.759 1.00 91.56 123 ARG A C 1
ATOM 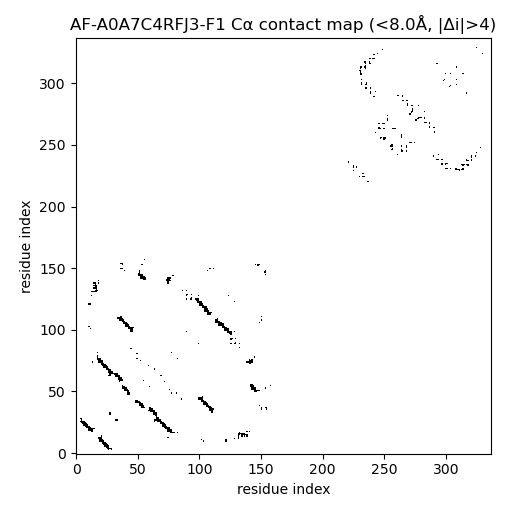990 O O . ARG A 1 123 ? 12.988 14.137 -38.699 1.00 91.56 123 ARG A O 1
ATOM 997 N N . LEU A 1 124 ? 13.079 14.950 -36.598 1.00 89.12 124 LEU A N 1
ATOM 998 C CA . LEU A 1 124 ? 11.666 14.795 -36.271 1.00 89.12 124 LEU A CA 1
ATOM 999 C C . LEU A 1 124 ? 11.025 16.180 -36.112 1.00 89.12 124 LEU A C 1
ATOM 1001 O O . LEU A 1 124 ? 11.693 17.100 -35.630 1.00 89.12 124 LEU A O 1
ATOM 1005 N N . PRO A 1 125 ? 9.755 16.375 -36.502 1.00 92.12 125 PRO A N 1
ATOM 1006 C CA . PRO A 1 125 ? 9.054 17.631 -36.260 1.00 92.12 125 PRO A CA 1
ATOM 1007 C C . PRO A 1 125 ? 9.036 17.989 -34.769 1.00 92.12 125 PRO A C 1
ATOM 1009 O O . PRO A 1 125 ? 8.788 17.136 -33.914 1.00 92.12 125 PRO A O 1
ATOM 1012 N N . ILE A 1 126 ? 9.251 19.268 -34.443 1.00 92.44 126 ILE A N 1
ATOM 1013 C CA . ILE A 1 126 ? 9.202 19.740 -33.047 1.00 92.44 126 ILE A CA 1
ATOM 1014 C C . ILE A 1 126 ? 7.835 19.480 -32.397 1.00 92.44 126 ILE A C 1
ATOM 1016 O O . ILE A 1 126 ? 7.756 19.196 -31.205 1.00 92.44 126 ILE A O 1
ATOM 1020 N N . THR A 1 127 ? 6.759 19.520 -33.187 1.00 92.38 127 THR A N 1
ATOM 1021 C CA . THR A 1 127 ? 5.390 19.240 -32.739 1.00 92.38 127 THR A CA 1
ATOM 1022 C C . THR A 1 127 ? 5.254 17.818 -32.200 1.00 92.38 127 THR A C 1
ATOM 1024 O O . THR A 1 127 ? 4.717 17.629 -31.111 1.00 92.38 127 THR A O 1
ATOM 1027 N N . GLU A 1 128 ? 5.826 16.836 -32.898 1.00 93.06 128 GLU A N 1
ATOM 1028 C CA . GLU A 1 128 ? 5.836 15.431 -32.481 1.00 93.06 128 GLU A CA 1
ATOM 1029 C C . GLU A 1 128 ? 6.636 15.238 -31.183 1.00 93.06 128 GLU A C 1
ATOM 1031 O O . GLU A 1 128 ? 6.193 14.539 -30.272 1.00 93.06 128 GLU A O 1
ATOM 1036 N N . ALA A 1 129 ? 7.782 15.915 -31.057 1.00 91.75 129 ALA A N 1
ATOM 1037 C CA . ALA A 1 129 ? 8.610 15.867 -29.852 1.00 91.75 129 ALA A CA 1
ATOM 1038 C C . ALA A 1 129 ? 7.888 16.460 -28.628 1.00 91.75 129 ALA A C 1
ATOM 1040 O O . ALA A 1 129 ? 7.927 15.891 -27.535 1.00 91.75 129 ALA A O 1
ATOM 1041 N N . VAL A 1 130 ? 7.201 17.593 -28.808 1.00 93.50 130 VAL A N 1
ATOM 1042 C CA . VAL A 1 130 ? 6.415 18.248 -27.751 1.00 93.50 130 VAL A CA 1
ATOM 1043 C C . VAL A 1 130 ? 5.235 17.380 -27.319 1.00 93.50 130 VAL A C 1
ATOM 1045 O O . VAL A 1 130 ? 4.937 17.311 -26.126 1.00 93.50 130 VAL A O 1
ATOM 1048 N N . GLU A 1 131 ? 4.561 16.716 -28.257 1.00 94.19 131 GLU A N 1
ATOM 1049 C CA . GLU A 1 131 ? 3.505 15.756 -27.932 1.00 94.19 131 GLU A CA 1
ATOM 1050 C C . GLU A 1 131 ? 4.051 14.548 -27.179 1.00 94.19 131 GLU A C 1
ATOM 1052 O O . GLU A 1 131 ? 3.486 14.173 -26.154 1.00 94.19 131 GLU A O 1
ATOM 1057 N N . TRP A 1 132 ? 5.162 13.969 -27.638 1.00 95.00 132 TRP A N 1
ATOM 1058 C CA . TRP A 1 132 ? 5.788 12.817 -26.994 1.00 95.00 132 TRP A CA 1
ATOM 1059 C C . TRP A 1 132 ? 6.115 13.087 -25.524 1.00 95.00 132 TRP A C 1
ATOM 1061 O O . TRP A 1 132 ? 5.726 12.300 -24.668 1.00 95.00 132 TRP A O 1
ATOM 1071 N N . VAL A 1 133 ? 6.716 14.238 -25.205 1.00 93.94 133 VAL A N 1
ATOM 1072 C CA . VAL A 1 133 ? 7.060 14.645 -23.826 1.00 93.94 133 VAL A CA 1
ATOM 1073 C C . VAL A 1 133 ? 5.835 14.777 -22.901 1.00 93.94 133 VAL A C 1
ATOM 1075 O O . VAL A 1 133 ? 5.972 14.744 -21.674 1.00 93.94 133 VAL A O 1
ATOM 1078 N N . LYS A 1 134 ? 4.630 14.931 -23.464 1.00 93.81 134 LYS A N 1
ATOM 1079 C CA . LYS A 1 134 ? 3.368 14.975 -22.709 1.00 93.81 134 LYS A CA 1
ATOM 1080 C C . LYS A 1 134 ? 2.749 13.592 -22.493 1.00 93.81 134 LYS A C 1
ATOM 1082 O O . LYS A 1 134 ? 1.846 13.479 -21.667 1.00 93.81 134 LYS A O 1
ATOM 1087 N N . ARG A 1 135 ? 3.195 12.555 -23.212 1.00 94.12 135 ARG A N 1
ATOM 1088 C CA . ARG A 1 135 ? 2.660 11.192 -23.083 1.00 94.12 135 ARG A CA 1
ATOM 1089 C C . ARG A 1 135 ? 3.131 10.566 -21.775 1.00 94.12 135 ARG A C 1
ATOM 1091 O O . ARG A 1 135 ? 4.332 10.481 -21.525 1.00 94.12 135 ARG A O 1
ATOM 1098 N N . SER A 1 136 ? 2.186 10.094 -20.971 1.00 88.69 136 SER A N 1
ATOM 1099 C CA . SER A 1 136 ? 2.440 9.318 -19.759 1.00 88.69 136 SER A CA 1
ATOM 1100 C C . SER A 1 136 ? 2.136 7.840 -19.991 1.00 88.69 136 SER A C 1
ATOM 1102 O O . SER A 1 136 ? 1.259 7.485 -20.776 1.00 88.69 136 SER A O 1
ATOM 1104 N N . GLY A 1 137 ? 2.872 6.973 -19.304 1.00 88.94 137 GLY A N 1
ATOM 1105 C CA . GLY A 1 137 ? 2.700 5.528 -19.382 1.00 88.94 137 GLY A CA 1
ATOM 1106 C C . GLY A 1 137 ? 3.974 4.799 -18.980 1.00 88.94 137 GLY A C 1
ATOM 1107 O O . GLY A 1 137 ? 5.066 5.369 -19.013 1.00 88.94 137 GLY A O 1
ATOM 1108 N N . GLU A 1 138 ? 3.830 3.535 -18.606 1.00 87.31 138 GLU A N 1
ATOM 1109 C CA . GLU A 1 138 ? 4.957 2.637 -18.383 1.00 87.31 138 GLU A CA 1
ATOM 1110 C C . GLU A 1 138 ? 5.046 1.651 -19.538 1.00 87.31 138 GLU A C 1
ATOM 1112 O O . GLU A 1 138 ? 4.059 1.023 -19.918 1.00 87.31 138 GLU A O 1
ATOM 1117 N N . VAL A 1 139 ? 6.243 1.541 -20.106 1.00 89.19 139 VAL A N 1
ATOM 1118 C CA . VAL A 1 139 ? 6.544 0.627 -21.202 1.00 89.19 139 VAL A CA 1
ATOM 1119 C C . VAL A 1 139 ? 7.744 -0.208 -20.781 1.00 89.19 139 VAL A C 1
ATOM 1121 O O . VAL A 1 139 ? 8.684 0.302 -20.172 1.00 89.19 139 VAL A O 1
ATOM 1124 N N . GLU A 1 140 ? 7.724 -1.502 -21.080 1.00 87.38 140 GLU A N 1
ATOM 1125 C CA . GLU A 1 140 ? 8.863 -2.365 -20.779 1.00 87.38 140 GLU A CA 1
ATOM 1126 C C . GLU A 1 140 ? 10.078 -1.941 -21.620 1.00 87.38 140 GLU A C 1
ATOM 1128 O O . GLU A 1 140 ? 9.983 -1.775 -22.840 1.00 87.38 140 GLU A O 1
ATOM 1133 N N . SER A 1 141 ? 11.214 -1.732 -20.950 1.00 87.81 141 SER A N 1
ATOM 1134 C CA . SER A 1 141 ? 12.490 -1.390 -21.577 1.00 87.81 141 SER A CA 1
ATOM 1135 C C . SER A 1 141 ? 13.427 -2.582 -21.494 1.00 87.81 141 SER A C 1
ATOM 1137 O O . SER A 1 141 ? 13.755 -3.037 -20.401 1.00 87.81 141 SER A O 1
ATOM 1139 N N . GLU A 1 142 ? 13.913 -3.043 -22.643 1.00 87.44 142 GLU A N 1
ATOM 1140 C CA . GLU A 1 142 ? 14.921 -4.109 -22.720 1.00 87.44 142 GLU A CA 1
ATOM 1141 C C . GLU A 1 142 ? 16.351 -3.548 -22.769 1.00 87.44 142 GLU A C 1
ATOM 1143 O O . GLU A 1 142 ? 17.283 -4.233 -23.188 1.00 87.44 142 GLU A O 1
ATOM 1148 N N . PHE A 1 143 ? 16.529 -2.289 -22.366 1.00 87.44 143 PHE A N 1
ATOM 1149 C CA . PHE A 1 143 ? 17.825 -1.632 -22.256 1.00 87.44 143 PHE A CA 1
ATOM 1150 C C . PHE A 1 143 ? 18.171 -1.303 -20.809 1.00 87.44 143 PHE A C 1
ATOM 1152 O O . PHE A 1 143 ? 17.314 -0.842 -20.052 1.00 87.44 143 PHE A O 1
ATOM 1159 N N . ILE A 1 144 ? 19.449 -1.465 -20.462 1.00 82.88 144 ILE A N 1
ATOM 1160 C CA . ILE A 1 144 ? 20.029 -0.979 -19.205 1.00 82.88 144 ILE A CA 1
ATOM 1161 C C . ILE A 1 144 ? 21.124 0.057 -19.483 1.00 82.88 144 ILE A C 1
ATOM 1163 O O . ILE A 1 144 ? 21.840 -0.077 -20.476 1.00 82.88 144 ILE A O 1
ATOM 1167 N N . PRO A 1 145 ? 21.310 1.070 -18.625 1.00 84.56 145 PRO A N 1
ATOM 1168 C CA . PRO A 1 145 ? 22.473 1.947 -18.703 1.00 84.56 145 PRO A CA 1
ATOM 1169 C C . PRO A 1 145 ? 23.760 1.137 -18.507 1.00 84.56 145 PRO A C 1
ATOM 1171 O O . PRO A 1 145 ? 23.850 0.325 -17.585 1.00 84.56 145 PRO A O 1
ATOM 1174 N N . ALA A 1 146 ? 24.757 1.359 -19.359 1.00 78.75 146 ALA A N 1
ATOM 1175 C CA . ALA A 1 146 ? 26.034 0.662 -19.312 1.00 78.75 146 ALA A CA 1
ATOM 1176 C C . ALA A 1 146 ? 27.200 1.659 -19.378 1.00 78.75 146 ALA A C 1
ATOM 1178 O O . ALA A 1 146 ? 27.195 2.561 -20.212 1.00 78.75 146 ALA A O 1
ATOM 1179 N N . PRO A 1 147 ? 28.232 1.505 -18.533 1.00 67.19 147 PRO A N 1
ATOM 1180 C CA . PRO A 1 147 ? 29.380 2.406 -18.538 1.00 67.19 147 PRO A CA 1
ATOM 1181 C C . PRO A 1 147 ? 30.383 2.104 -19.664 1.00 67.19 147 PRO A C 1
ATOM 1183 O O . PRO A 1 147 ? 31.276 2.912 -19.904 1.00 67.19 147 PRO A O 1
ATOM 1186 N N . THR A 1 148 ? 30.295 0.941 -20.328 1.00 64.94 148 THR A N 1
ATOM 1187 C CA . THR A 1 148 ? 31.291 0.492 -21.318 1.00 64.94 148 THR A CA 1
ATOM 1188 C C . THR A 1 148 ? 30.668 -0.297 -22.475 1.00 64.94 148 THR A C 1
ATOM 1190 O O . THR A 1 148 ? 29.593 -0.875 -22.337 1.00 64.94 148 THR A O 1
ATOM 1193 N N . HIS A 1 149 ? 31.379 -0.356 -23.608 1.00 60.12 149 HIS A N 1
ATOM 1194 C CA . HIS A 1 149 ? 31.023 -1.140 -24.804 1.00 60.12 149 HIS A CA 1
ATOM 1195 C C . HIS A 1 149 ? 31.550 -2.587 -24.769 1.00 60.12 149 HIS A C 1
ATOM 1197 O O . HIS A 1 149 ? 31.648 -3.237 -25.801 1.00 60.12 149 HIS A O 1
ATOM 1203 N N . ASN A 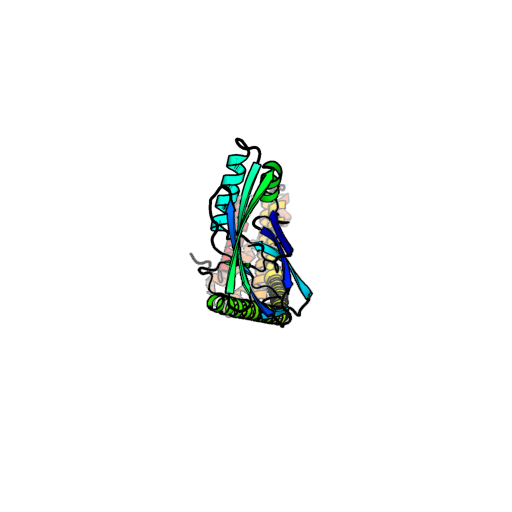1 150 ? 31.982 -3.096 -23.611 1.00 66.4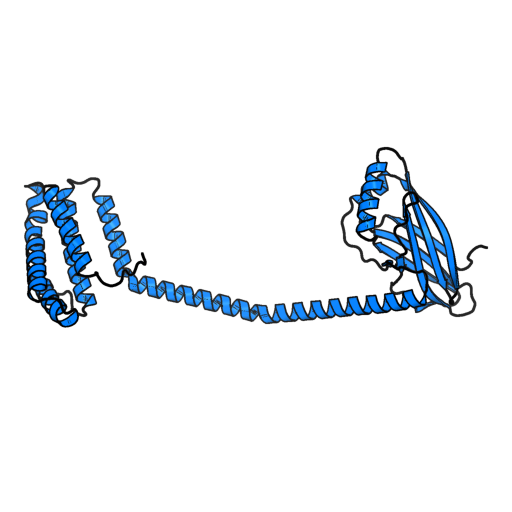4 150 ASN A N 1
ATOM 1204 C CA . ASN A 1 150 ? 32.590 -4.424 -23.548 1.00 66.44 150 ASN A CA 1
ATOM 1205 C C . ASN A 1 150 ? 31.500 -5.503 -23.448 1.00 66.44 150 ASN A C 1
ATOM 1207 O O . ASN A 1 150 ? 30.774 -5.549 -22.453 1.00 66.44 150 ASN A O 1
ATOM 1211 N N . ALA A 1 151 ? 31.423 -6.388 -24.445 1.00 59.94 151 ALA A N 1
ATOM 1212 C CA . ALA A 1 151 ? 30.461 -7.489 -24.515 1.00 59.94 151 ALA A CA 1
ATOM 1213 C C . ALA A 1 151 ? 30.459 -8.399 -23.270 1.00 59.94 151 ALA A C 1
ATOM 1215 O O . ALA A 1 151 ? 29.394 -8.801 -22.808 1.00 59.94 151 ALA A O 1
ATOM 1216 N N . LEU A 1 152 ? 31.620 -8.683 -22.664 1.00 62.12 152 LEU A N 1
ATOM 1217 C CA . LEU A 1 152 ? 31.711 -9.523 -21.460 1.00 62.12 152 LEU A CA 1
ATOM 1218 C C . LEU A 1 152 ? 31.153 -8.814 -20.225 1.00 62.12 152 LEU A C 1
ATOM 1220 O O . LEU A 1 152 ? 30.372 -9.397 -19.474 1.00 62.12 152 LEU A O 1
ATOM 1224 N N . ILE A 1 153 ? 31.520 -7.543 -20.030 1.00 62.81 153 ILE A N 1
ATOM 1225 C CA . ILE A 1 153 ? 30.978 -6.715 -18.938 1.00 62.81 153 ILE A CA 1
ATOM 1226 C C . ILE A 1 153 ? 29.466 -6.572 -19.116 1.00 62.81 153 ILE A C 1
ATOM 1228 O O . ILE A 1 153 ? 28.704 -6.693 -18.163 1.00 62.81 153 ILE A O 1
ATOM 1232 N N . SER A 1 154 ? 29.032 -6.398 -20.357 1.00 60.56 154 SER A N 1
ATOM 1233 C CA . SER A 1 154 ? 27.635 -6.294 -20.749 1.00 60.56 154 SER A CA 1
ATOM 1234 C C . SER A 1 154 ? 26.833 -7.564 -20.460 1.00 60.56 154 SER A C 1
ATOM 1236 O O . SER A 1 154 ? 25.766 -7.501 -19.849 1.00 60.56 154 SER A O 1
ATOM 1238 N N . MET A 1 155 ? 27.361 -8.735 -20.823 1.00 62.94 155 MET A N 1
ATOM 1239 C CA . MET A 1 155 ? 26.761 -10.029 -20.490 1.00 62.94 155 MET A CA 1
ATOM 1240 C C . MET A 1 155 ? 26.669 -10.237 -18.976 1.00 62.94 155 MET A C 1
ATOM 1242 O O . MET A 1 155 ? 25.645 -10.701 -18.474 1.00 62.94 155 MET A O 1
ATOM 1246 N N . LEU A 1 156 ? 27.716 -9.861 -18.237 1.00 65.62 156 LEU A N 1
ATOM 1247 C CA . LEU A 1 156 ? 27.741 -9.958 -16.781 1.00 65.62 156 LEU A CA 1
ATOM 1248 C C . LEU A 1 156 ? 26.692 -9.037 -16.139 1.00 65.62 156 LEU A C 1
ATOM 1250 O O . LEU A 1 156 ? 25.927 -9.489 -15.290 1.00 65.62 156 LEU A O 1
ATOM 1254 N N . LEU A 1 157 ? 26.581 -7.787 -16.599 1.00 63.22 157 LEU A N 1
ATOM 1255 C CA . LEU A 1 157 ? 25.549 -6.844 -16.157 1.00 63.22 157 LEU A CA 1
ATOM 1256 C C . LEU A 1 157 ? 24.134 -7.330 -16.500 1.00 63.22 157 LEU A C 1
ATOM 1258 O O . LEU A 1 157 ? 23.238 -7.236 -15.662 1.00 63.22 157 LEU A O 1
ATOM 1262 N N . CYS A 1 158 ? 23.929 -7.909 -17.687 1.00 64.25 158 CYS A N 1
ATOM 1263 C CA . CYS A 1 158 ? 22.655 -8.511 -18.085 1.00 64.25 158 CYS A CA 1
ATOM 1264 C C . CYS A 1 158 ? 22.256 -9.659 -17.145 1.00 64.25 158 CYS A C 1
ATOM 1266 O O . CYS A 1 158 ? 21.119 -9.710 -16.674 1.00 64.25 158 CYS A O 1
ATOM 1268 N N . ASN A 1 159 ? 23.195 -10.553 -16.825 1.00 70.69 159 ASN A N 1
ATOM 1269 C CA . ASN A 1 159 ? 22.952 -11.670 -15.915 1.00 70.69 159 ASN A CA 1
ATOM 1270 C C . ASN A 1 159 ? 22.649 -11.191 -14.489 1.00 70.69 159 ASN A C 1
ATOM 1272 O O . ASN A 1 159 ? 21.703 -11.680 -13.872 1.00 70.69 159 ASN A O 1
ATOM 1276 N N . ILE A 1 160 ? 23.395 -10.202 -13.985 1.00 69.50 160 ILE A N 1
ATOM 1277 C CA . ILE A 1 160 ? 23.139 -9.594 -12.671 1.00 69.50 160 ILE A CA 1
ATOM 1278 C C . ILE A 1 160 ? 21.753 -8.946 -12.640 1.00 69.50 160 ILE A C 1
ATOM 1280 O O . ILE A 1 160 ? 20.994 -9.183 -11.703 1.00 69.50 160 ILE A O 1
ATOM 1284 N N . SER A 1 161 ? 21.385 -8.186 -13.673 1.00 67.06 161 SER A N 1
ATOM 1285 C CA . SER A 1 161 ? 20.070 -7.542 -13.764 1.00 67.06 161 SER A CA 1
ATOM 1286 C C . SER A 1 161 ? 18.929 -8.566 -13.809 1.00 67.06 161 SER A C 1
ATOM 1288 O O . SER A 1 161 ? 17.935 -8.421 -13.096 1.00 67.06 161 SER A O 1
ATOM 1290 N N . LYS A 1 162 ? 19.084 -9.658 -14.573 1.00 72.38 162 LYS A N 1
ATOM 1291 C CA . LYS A 1 162 ? 18.114 -10.766 -14.601 1.00 72.38 162 LYS A CA 1
ATOM 1292 C C . LYS A 1 162 ? 17.944 -11.404 -13.221 1.00 72.38 162 LYS A C 1
ATOM 1294 O O . LYS A 1 162 ? 16.808 -11.604 -12.793 1.00 72.38 162 LYS A O 1
ATOM 1299 N N . LEU A 1 163 ? 19.045 -11.671 -12.515 1.00 69.44 163 LEU A N 1
ATOM 1300 C CA . LEU A 1 163 ? 19.016 -12.212 -11.153 1.00 69.44 163 LEU A CA 1
ATOM 1301 C C . LEU A 1 163 ? 18.333 -11.256 -10.170 1.00 69.44 163 LEU A C 1
ATOM 1303 O O . LEU A 1 163 ? 17.486 -11.690 -9.393 1.00 69.44 163 LEU A O 1
ATOM 1307 N N . GLN A 1 164 ? 18.650 -9.961 -10.230 1.00 67.50 164 GLN A N 1
ATOM 1308 C CA . GLN A 1 164 ? 18.008 -8.941 -9.398 1.00 67.50 164 GLN A CA 1
ATOM 1309 C C . GLN A 1 164 ? 16.495 -8.910 -9.631 1.00 67.50 164 GLN A C 1
ATOM 1311 O O . GLN A 1 164 ? 15.733 -9.009 -8.676 1.00 67.50 164 GLN A O 1
ATOM 1316 N N . ASN A 1 165 ? 16.047 -8.874 -10.889 1.00 70.69 165 ASN A N 1
ATOM 1317 C CA . ASN A 1 165 ? 14.620 -8.865 -11.218 1.00 70.69 165 ASN A CA 1
ATOM 1318 C C . ASN A 1 165 ? 13.898 -10.138 -10.751 1.00 70.69 165 ASN A C 1
ATOM 1320 O O . ASN A 1 165 ? 12.776 -10.066 -10.246 1.00 70.69 165 ASN A O 1
ATOM 1324 N N . GLN A 1 166 ? 14.524 -11.309 -10.896 1.00 73.31 166 GLN A N 1
ATOM 1325 C CA . GLN A 1 166 ? 13.977 -12.570 -10.386 1.00 73.31 166 GLN A CA 1
ATOM 1326 C C . GLN A 1 166 ? 13.871 -12.570 -8.857 1.00 73.31 166 GLN A C 1
ATOM 1328 O O . GLN A 1 166 ? 12.852 -13.004 -8.311 1.00 73.31 166 GLN A O 1
ATOM 1333 N N . LEU A 1 167 ? 14.896 -12.062 -8.169 1.00 67.38 167 LEU A N 1
ATOM 1334 C CA . LEU A 1 167 ? 14.917 -11.957 -6.715 1.00 67.38 167 LEU A CA 1
ATOM 1335 C C . LEU A 1 167 ? 13.818 -11.012 -6.220 1.00 67.38 167 LEU A C 1
ATOM 1337 O O . LEU A 1 167 ? 13.044 -11.400 -5.348 1.00 67.38 167 LEU A O 1
ATOM 1341 N N . THR A 1 168 ? 13.685 -9.829 -6.826 1.00 71.88 168 THR A N 1
ATOM 1342 C CA . THR A 1 168 ? 12.632 -8.857 -6.502 1.00 71.88 168 THR A CA 1
ATOM 1343 C C . THR A 1 168 ? 11.246 -9.468 -6.673 1.00 71.88 168 THR A C 1
ATOM 1345 O O . THR A 1 168 ? 10.472 -9.479 -5.720 1.00 71.88 168 THR A O 1
ATOM 1348 N N . LYS A 1 169 ? 10.956 -10.091 -7.826 1.00 77.00 169 LYS A N 1
ATOM 1349 C CA . LYS A 1 169 ? 9.669 -10.776 -8.057 1.00 77.00 169 LYS A CA 1
ATOM 1350 C C . LYS A 1 169 ? 9.400 -11.875 -7.028 1.00 77.00 169 LYS A C 1
ATOM 1352 O O . LYS A 1 169 ? 8.272 -12.048 -6.576 1.00 77.00 169 LYS A O 1
ATOM 1357 N N . THR A 1 170 ? 10.430 -12.626 -6.641 1.00 81.62 170 THR A N 1
ATOM 1358 C CA . THR A 1 170 ? 10.303 -13.683 -5.628 1.00 81.62 170 THR A CA 1
ATOM 1359 C C . THR A 1 170 ? 9.976 -13.104 -4.252 1.00 81.62 170 THR A C 1
ATOM 1361 O O . THR A 1 170 ? 9.106 -13.631 -3.559 1.00 81.62 170 THR A O 1
ATOM 1364 N N . ILE A 1 171 ? 10.644 -12.014 -3.863 1.00 69.44 171 ILE A N 1
ATOM 1365 C CA . ILE A 1 171 ? 10.384 -11.301 -2.608 1.00 69.44 171 ILE A CA 1
ATOM 1366 C C . ILE A 1 171 ? 8.962 -10.735 -2.608 1.00 69.44 171 ILE A C 1
ATOM 1368 O O . ILE A 1 171 ? 8.219 -10.989 -1.665 1.00 69.44 171 ILE A O 1
ATOM 1372 N N . GLU A 1 172 ? 8.550 -10.045 -3.672 1.00 78.62 172 GLU A N 1
ATOM 1373 C CA . GLU A 1 172 ? 7.199 -9.487 -3.808 1.00 78.62 172 GLU A CA 1
ATOM 1374 C C . GLU A 1 172 ? 6.117 -10.563 -3.702 1.00 78.62 172 GLU A C 1
ATOM 1376 O O . GLU A 1 172 ? 5.137 -10.394 -2.978 1.00 78.62 172 GLU A O 1
ATOM 1381 N N . ASN A 1 173 ? 6.304 -11.699 -4.377 1.00 82.75 173 ASN A N 1
ATOM 1382 C CA . ASN A 1 173 ? 5.361 -12.812 -4.311 1.00 82.75 173 ASN A CA 1
ATOM 1383 C C . ASN A 1 173 ? 5.280 -13.410 -2.901 1.00 82.75 173 ASN A C 1
ATOM 1385 O O . ASN A 1 173 ? 4.183 -13.703 -2.427 1.00 82.75 173 ASN A O 1
ATOM 1389 N N . LYS A 1 174 ? 6.416 -13.558 -2.205 1.00 75.62 174 LYS A N 1
ATOM 1390 C CA . LYS A 1 174 ? 6.425 -14.014 -0.807 1.00 75.62 174 LYS A CA 1
ATOM 1391 C C . LYS A 1 174 ? 5.738 -13.020 0.126 1.00 75.62 174 LYS A C 1
ATOM 1393 O O . LYS A 1 174 ? 4.965 -13.445 0.977 1.00 75.62 174 LYS A O 1
ATOM 1398 N N . LEU A 1 175 ? 5.986 -11.723 -0.042 1.00 63.41 175 LEU A N 1
ATOM 1399 C CA . LEU A 1 175 ? 5.345 -10.675 0.753 1.00 63.41 175 LEU A CA 1
ATOM 1400 C C . LEU A 1 175 ? 3.827 -10.661 0.552 1.00 63.41 175 LEU A C 1
ATOM 1402 O O . LEU A 1 175 ? 3.095 -10.635 1.536 1.00 63.41 175 LEU A O 1
ATOM 1406 N N . LYS A 1 176 ? 3.351 -10.778 -0.693 1.00 77.25 176 LYS A N 1
ATOM 1407 C CA . LYS A 1 176 ? 1.915 -10.922 -0.990 1.00 77.25 176 LYS A CA 1
ATOM 1408 C C . LYS A 1 176 ? 1.310 -12.177 -0.360 1.00 77.25 176 LYS A C 1
ATOM 1410 O O . LYS A 1 176 ? 0.185 -12.126 0.125 1.00 77.25 176 LYS A O 1
ATOM 1415 N N . GLY A 1 177 ? 2.049 -13.289 -0.354 1.00 77.88 177 GLY A N 1
ATOM 1416 C CA . GLY A 1 177 ? 1.641 -14.515 0.338 1.00 77.88 177 GLY A CA 1
ATOM 1417 C C . GLY A 1 177 ? 1.456 -14.288 1.839 1.00 77.88 177 GLY A C 1
ATOM 1418 O O . GLY A 1 177 ? 0.385 -14.556 2.370 1.00 77.88 177 GLY A O 1
ATOM 1419 N N . ILE A 1 178 ? 2.452 -13.685 2.496 1.00 60.88 178 ILE A N 1
ATOM 1420 C CA . ILE A 1 178 ? 2.389 -13.335 3.924 1.00 60.88 178 ILE A CA 1
ATOM 1421 C C . ILE A 1 178 ? 1.206 -12.401 4.208 1.00 60.88 178 ILE A C 1
ATOM 1423 O O . ILE A 1 178 ? 0.454 -12.628 5.151 1.00 60.88 178 ILE A O 1
ATOM 1427 N N . GLU A 1 179 ? 1.003 -11.367 3.393 1.00 66.50 179 GLU A N 1
ATOM 1428 C CA . GLU A 1 179 ? -0.124 -10.444 3.554 1.00 66.50 179 GLU A CA 1
ATOM 1429 C C . GLU A 1 179 ? -1.477 -11.165 3.432 1.00 66.50 179 GLU A C 1
ATOM 1431 O O . GLU A 1 179 ? -2.380 -10.951 4.246 1.00 66.50 179 GLU A O 1
ATOM 1436 N N . SER A 1 180 ? -1.602 -12.069 2.456 1.00 75.81 180 SER A N 1
ATOM 1437 C CA . SER A 1 180 ? -2.790 -12.904 2.271 1.00 75.81 180 SER A CA 1
ATOM 1438 C C . SER A 1 180 ? -3.047 -13.821 3.470 1.00 75.81 180 SER A C 1
ATOM 1440 O O . SER A 1 180 ? -4.197 -13.964 3.883 1.00 75.81 180 SER A O 1
ATOM 1442 N N . ASP A 1 181 ? -2.000 -14.399 4.058 1.00 75.12 181 ASP A N 1
ATOM 1443 C CA . ASP A 1 181 ? -2.105 -15.311 5.203 1.00 75.12 181 ASP A CA 1
ATOM 1444 C C . ASP A 1 181 ? -2.436 -14.578 6.515 1.00 75.12 181 ASP A C 1
ATOM 1446 O O . ASP A 1 181 ? -3.136 -15.112 7.378 1.00 75.12 181 ASP A O 1
ATOM 1450 N N . PHE A 1 182 ? -1.979 -13.332 6.672 1.00 62.31 182 PHE A N 1
ATOM 1451 C CA . PHE A 1 182 ? -2.248 -12.513 7.861 1.00 62.31 182 PHE A CA 1
ATOM 1452 C C . PHE A 1 182 ? -3.623 -11.836 7.843 1.00 62.31 182 PHE A C 1
ATOM 1454 O O . PHE A 1 182 ? -4.182 -11.537 8.904 1.00 62.31 182 PHE A O 1
ATOM 1461 N N . LYS A 1 183 ? -4.203 -11.605 6.662 1.00 77.19 183 LYS A N 1
ATOM 1462 C CA . LYS A 1 183 ? -5.496 -10.922 6.518 1.00 77.19 183 LYS A CA 1
ATOM 1463 C C . LYS A 1 183 ? -6.646 -11.596 7.298 1.00 77.19 183 LYS A C 1
ATOM 1465 O O . LYS A 1 183 ? -7.329 -10.880 8.034 1.00 77.19 183 LYS A O 1
ATOM 1470 N N . PRO A 1 184 ? -6.839 -12.931 7.254 1.00 78.12 184 PRO A N 1
ATOM 1471 C CA . PRO A 1 184 ? -7.862 -13.610 8.053 1.00 78.12 184 PRO A CA 1
ATOM 1472 C C . PRO A 1 184 ? -7.683 -13.419 9.563 1.00 78.12 184 PRO A C 1
ATOM 1474 O O . PRO A 1 184 ? -8.666 -13.240 10.280 1.00 78.12 184 PRO A O 1
ATOM 1477 N N . ILE A 1 185 ? -6.435 -13.421 10.046 1.00 65.62 185 ILE A N 1
ATOM 1478 C CA . ILE A 1 185 ? -6.110 -13.238 11.468 1.00 65.62 185 ILE A CA 1
ATOM 1479 C C . ILE A 1 185 ? -6.494 -11.822 11.910 1.00 65.62 185 ILE A C 1
ATOM 1481 O O . ILE A 1 185 ? -7.168 -11.646 12.925 1.00 65.62 185 ILE A O 1
ATOM 1485 N N . MET A 1 186 ? -6.131 -10.812 11.119 1.00 61.72 186 MET A N 1
ATOM 1486 C CA . MET A 1 186 ? -6.465 -9.415 11.408 1.00 61.72 186 MET A CA 1
ATOM 1487 C C . MET A 1 186 ? -7.976 -9.159 11.414 1.00 61.72 186 MET A C 1
ATOM 1489 O O . MET A 1 186 ? -8.481 -8.438 12.279 1.00 61.72 186 MET A O 1
ATOM 1493 N N . ASP A 1 187 ? -8.716 -9.774 10.491 1.00 76.88 187 ASP A N 1
ATOM 1494 C CA . ASP A 1 187 ? -10.176 -9.669 10.462 1.00 76.88 187 ASP A CA 1
ATOM 1495 C C . ASP A 1 187 ? -10.831 -10.375 11.662 1.00 76.88 187 ASP A C 1
ATOM 1497 O O . ASP A 1 187 ? -11.820 -9.873 12.204 1.00 76.88 187 ASP A O 1
ATOM 1501 N N . LEU A 1 188 ? -10.261 -11.492 12.129 1.00 74.25 188 LEU A N 1
ATOM 1502 C CA . LEU A 1 188 ? -10.720 -12.193 13.332 1.00 74.25 188 LEU A CA 1
ATOM 1503 C C . LEU A 1 188 ? -10.513 -11.345 14.598 1.00 74.25 188 LEU A C 1
ATOM 1505 O O . LEU A 1 188 ? -11.446 -11.183 15.385 1.00 74.25 188 LEU A O 1
ATOM 1509 N N . PHE A 1 189 ? -9.341 -10.721 14.755 1.00 59.62 189 PHE A N 1
ATOM 1510 C CA . PHE A 1 189 ? -9.065 -9.794 15.860 1.00 59.62 189 PHE A CA 1
ATOM 1511 C C . PHE A 1 189 ? -10.004 -8.585 15.856 1.00 59.62 189 PHE A C 1
ATOM 1513 O O . PHE A 1 189 ? -10.529 -8.203 16.903 1.00 59.62 189 PHE A O 1
ATOM 1520 N N . ARG A 1 190 ? -10.259 -7.996 14.680 1.00 72.56 190 ARG A N 1
ATOM 1521 C CA . ARG A 1 190 ? -11.180 -6.859 14.548 1.00 72.56 190 ARG A CA 1
ATOM 1522 C C . ARG A 1 190 ? -12.592 -7.226 15.005 1.00 72.56 190 ARG A C 1
ATOM 1524 O O . ARG A 1 190 ? -13.206 -6.451 15.735 1.00 72.56 190 ARG A O 1
ATOM 1531 N N . LYS A 1 191 ? -13.094 -8.400 14.602 1.00 80.00 191 LYS A N 1
ATOM 1532 C CA . LYS A 1 191 ? -14.407 -8.902 15.036 1.00 80.00 191 LYS A CA 1
ATOM 1533 C C . LYS A 1 191 ? -14.454 -9.127 16.547 1.00 80.00 191 LYS A C 1
ATOM 1535 O O . LYS A 1 191 ? -15.372 -8.628 17.191 1.00 80.00 191 LYS A O 1
ATOM 1540 N N . GLY A 1 192 ? -13.436 -9.779 17.113 1.00 70.44 192 GLY A N 1
ATOM 1541 C CA . GLY A 1 192 ? -13.356 -10.020 18.557 1.00 70.44 192 GLY A CA 1
ATOM 1542 C C . GLY A 1 192 ? -13.345 -8.729 19.380 1.00 70.44 192 GLY A C 1
ATOM 1543 O O . GLY A 1 192 ? -14.068 -8.617 20.366 1.00 70.44 192 GLY A O 1
ATOM 1544 N N . LEU A 1 193 ? -12.598 -7.709 18.942 1.00 68.75 193 LEU A N 1
ATOM 1545 C CA . LEU A 1 193 ? -12.604 -6.395 19.594 1.00 68.75 193 LEU A CA 1
ATOM 1546 C C . LEU A 1 193 ? -13.974 -5.713 19.505 1.00 68.75 193 LEU A C 1
ATOM 1548 O O . LEU A 1 193 ? -14.439 -5.160 20.497 1.00 68.75 193 LEU A O 1
ATOM 1552 N N . GLN A 1 194 ? -14.643 -5.761 18.350 1.00 80.19 194 GLN A N 1
ATOM 1553 C CA . GLN A 1 194 ? -15.981 -5.179 18.197 1.00 80.19 194 GLN A CA 1
ATOM 1554 C C . GLN A 1 194 ? -17.016 -5.836 19.117 1.00 80.19 194 GLN A C 1
ATOM 1556 O O . GLN A 1 194 ? -17.848 -5.139 19.699 1.00 80.19 194 GLN A O 1
ATOM 1561 N N . GLU A 1 195 ? -16.978 -7.161 19.252 1.00 82.44 195 GLU A N 1
ATOM 1562 C CA . GLU A 1 195 ? -17.851 -7.894 20.174 1.00 82.44 195 GLU A CA 1
ATOM 1563 C C . GLU A 1 195 ? -17.541 -7.543 21.631 1.00 82.44 195 GLU A C 1
ATOM 1565 O O . GLU A 1 195 ? -18.455 -7.212 22.386 1.00 82.44 195 GLU A O 1
ATOM 1570 N N . PHE A 1 196 ? -16.257 -7.486 21.997 1.00 66.88 196 PHE A N 1
ATOM 1571 C CA . PHE A 1 196 ? -15.826 -7.066 23.328 1.00 66.88 196 PHE A CA 1
ATOM 1572 C C . PHE A 1 196 ? -16.307 -5.650 23.679 1.00 66.88 196 PHE A C 1
ATOM 1574 O O . PHE A 1 196 ? -16.863 -5.443 24.757 1.00 66.88 196 PHE A O 1
ATOM 1581 N N . TYR A 1 197 ? -16.163 -4.680 22.768 1.00 69.50 197 TYR A N 1
ATOM 1582 C CA . TYR A 1 197 ? -16.662 -3.318 22.984 1.00 69.50 197 TYR A CA 1
ATOM 1583 C C . TYR A 1 197 ? -18.175 -3.285 23.208 1.00 69.50 197 TYR A C 1
ATOM 1585 O O . TYR A 1 197 ? -18.629 -2.615 24.132 1.00 69.50 197 TYR A O 1
ATOM 1593 N N . LYS A 1 198 ? -18.953 -4.036 22.417 1.00 81.25 198 LYS A N 1
ATOM 1594 C CA . LYS A 1 198 ? -20.412 -4.127 22.593 1.00 81.25 198 LYS A CA 1
ATOM 1595 C C . LYS A 1 198 ? -20.794 -4.722 23.945 1.00 81.25 198 LYS A C 1
ATOM 1597 O O . LYS A 1 198 ? -21.755 -4.269 24.565 1.00 81.25 198 LYS A O 1
ATOM 1602 N N . ASP A 1 199 ? -20.064 -5.728 24.409 1.00 81.44 199 ASP A N 1
ATOM 1603 C CA . ASP A 1 199 ? -20.325 -6.352 25.705 1.00 81.44 199 ASP A CA 1
ATOM 1604 C C . ASP A 1 199 ? -19.957 -5.439 26.874 1.00 81.44 199 ASP A C 1
ATOM 1606 O O . ASP A 1 199 ? -20.707 -5.356 27.851 1.00 81.44 199 ASP A O 1
ATOM 1610 N N . VAL A 1 200 ? -18.842 -4.712 26.769 1.00 65.62 200 VAL A N 1
ATOM 1611 C CA . VAL A 1 200 ? -18.471 -3.674 27.739 1.00 65.62 200 VAL A CA 1
ATOM 1612 C C . VAL A 1 200 ? -19.532 -2.579 27.766 1.00 65.62 200 VAL A C 1
ATOM 1614 O O . VAL A 1 200 ? -20.025 -2.246 28.841 1.00 65.62 200 VAL A O 1
ATOM 1617 N N . GLU A 1 201 ? -19.953 -2.075 26.606 1.00 74.25 201 GLU A N 1
ATOM 1618 C CA . GLU A 1 201 ? -20.997 -1.054 26.498 1.00 74.25 201 GLU A CA 1
ATOM 1619 C C . GLU A 1 201 ? -22.309 -1.517 27.142 1.00 74.25 201 GLU A C 1
ATOM 1621 O O . GLU A 1 201 ? -22.870 -0.799 27.967 1.00 74.25 201 GLU A O 1
ATOM 1626 N N . LYS A 1 202 ? -22.767 -2.742 26.856 1.00 80.81 202 LYS A N 1
ATOM 1627 C CA . LYS A 1 202 ? -23.962 -3.318 27.494 1.00 80.81 202 LYS A CA 1
ATOM 1628 C C . LYS A 1 202 ? -23.820 -3.432 29.009 1.00 80.81 202 LYS A C 1
ATOM 1630 O O . LYS A 1 202 ? -24.776 -3.147 29.730 1.00 80.81 202 LYS A O 1
ATOM 1635 N N . LYS A 1 203 ? -22.654 -3.856 29.509 1.00 72.75 203 LYS A N 1
ATOM 1636 C CA . LYS A 1 203 ? -22.399 -3.945 30.956 1.00 72.75 203 LYS A CA 1
ATOM 1637 C C . LYS A 1 203 ? -22.446 -2.569 31.608 1.00 72.75 203 LYS A C 1
ATOM 1639 O O . LYS A 1 203 ? -23.127 -2.422 32.617 1.00 72.75 203 LYS A O 1
ATOM 1644 N N . VAL A 1 204 ? -21.807 -1.567 31.004 1.00 66.56 204 VAL A N 1
ATOM 1645 C CA . VAL A 1 204 ? -21.850 -0.177 31.476 1.00 66.56 204 VAL A CA 1
ATOM 1646 C C . VAL A 1 204 ? -23.286 0.358 31.438 1.00 66.56 204 VAL A C 1
ATOM 1648 O O . VAL A 1 204 ? -23.782 0.851 32.446 1.00 66.56 204 VAL A O 1
ATOM 1651 N N . GLN A 1 205 ? -24.011 0.196 30.330 1.00 71.94 205 GLN A N 1
ATOM 1652 C CA . GLN A 1 205 ? -25.405 0.640 30.219 1.00 71.94 205 GLN A CA 1
ATOM 1653 C C . GLN A 1 205 ? -26.315 -0.009 31.267 1.00 71.94 205 GLN A C 1
ATOM 1655 O O . GLN A 1 205 ? -27.150 0.676 31.852 1.00 71.94 205 GLN A O 1
ATOM 1660 N N . ASN A 1 206 ? -26.149 -1.307 31.535 1.00 74.56 206 ASN A N 1
ATOM 1661 C CA . ASN A 1 206 ? -26.919 -2.000 32.565 1.00 74.56 206 ASN A CA 1
ATOM 1662 C C . ASN A 1 206 ? -26.546 -1.534 33.975 1.00 74.56 206 ASN A C 1
ATOM 1664 O O . ASN A 1 206 ? -27.438 -1.303 34.787 1.00 74.56 206 ASN A O 1
ATOM 1668 N N . GLN A 1 207 ? -25.254 -1.366 34.259 1.00 66.00 207 GLN A N 1
ATOM 1669 C CA . GLN A 1 207 ? -24.766 -0.954 35.575 1.00 66.00 207 GLN A CA 1
ATOM 1670 C C . GLN A 1 207 ? -25.161 0.488 35.919 1.00 66.00 207 GLN A C 1
ATOM 1672 O O . GLN A 1 207 ? -25.448 0.788 37.073 1.00 66.00 207 GLN A O 1
ATOM 1677 N N . TYR A 1 208 ? -25.227 1.372 34.923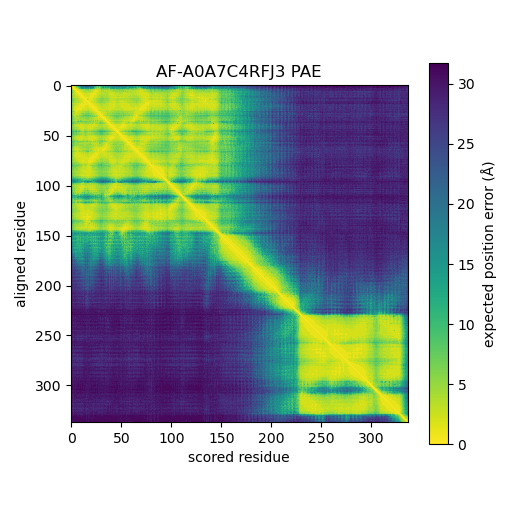 1.00 59.16 208 TYR A N 1
ATOM 1678 C CA . TYR A 1 208 ? -25.563 2.786 35.110 1.00 59.16 208 TYR A CA 1
ATOM 1679 C C . TYR A 1 208 ? -26.979 3.143 34.639 1.00 59.16 208 TYR A C 1
ATOM 1681 O O . TYR A 1 208 ? -27.317 4.324 34.544 1.00 59.16 208 TYR A O 1
ATOM 1689 N N . ARG A 1 209 ? -27.837 2.148 34.375 1.00 65.44 209 ARG A N 1
ATOM 1690 C CA . ARG A 1 209 ? -29.215 2.344 33.892 1.00 65.44 209 ARG A CA 1
ATOM 1691 C C . ARG A 1 209 ? -30.019 3.275 34.797 1.00 65.44 209 ARG A C 1
ATOM 1693 O O . ARG A 1 209 ? -30.703 4.172 34.311 1.00 65.44 209 ARG A O 1
ATOM 1700 N N . GLU A 1 210 ? -29.891 3.084 36.105 1.00 56.91 210 GLU A N 1
ATOM 1701 C CA . GLU A 1 210 ? -30.582 3.880 37.123 1.00 56.91 210 GLU A CA 1
ATOM 1702 C C . GLU A 1 210 ? -30.058 5.324 37.167 1.00 56.91 210 GLU A C 1
ATOM 1704 O O . GLU A 1 210 ? -30.833 6.269 37.302 1.00 56.91 210 GLU A O 1
ATOM 1709 N N . VAL A 1 211 ? -28.754 5.517 36.947 1.00 53.47 211 VAL A N 1
ATOM 1710 C CA . VAL A 1 211 ? -28.110 6.841 36.896 1.00 53.47 211 VAL A CA 1
ATOM 1711 C C . VAL A 1 211 ? -28.528 7.616 35.641 1.00 53.47 211 VAL A C 1
ATOM 1713 O O . VAL A 1 211 ? -28.791 8.817 35.711 1.00 53.47 211 VAL A O 1
ATOM 1716 N N . ILE A 1 212 ? -28.649 6.940 34.494 1.00 63.12 212 ILE A N 1
ATOM 1717 C CA . ILE A 1 212 ? -29.142 7.539 33.243 1.00 63.12 212 ILE A CA 1
ATOM 1718 C C . ILE A 1 212 ? -30.608 7.964 33.394 1.00 63.12 212 ILE A C 1
ATOM 1720 O O . ILE A 1 212 ? -30.970 9.072 32.994 1.00 63.12 212 ILE A O 1
ATOM 1724 N N . GLN A 1 213 ? -31.442 7.124 34.014 1.00 59.16 213 GLN A N 1
ATOM 1725 C CA . GLN A 1 213 ? -32.842 7.455 34.297 1.00 59.16 213 GLN A CA 1
ATOM 1726 C C . GLN A 1 213 ? -32.965 8.648 35.249 1.00 59.16 213 GLN A C 1
ATOM 1728 O O . GLN A 1 213 ? -33.752 9.555 34.988 1.00 59.16 213 GLN A O 1
ATOM 1733 N N . LEU A 1 214 ? -32.144 8.701 36.302 1.00 52.44 214 LEU A N 1
ATOM 1734 C CA . LEU A 1 214 ? -32.041 9.856 37.197 1.00 52.44 214 LEU A CA 1
ATOM 1735 C C . LEU A 1 214 ? -31.649 11.135 36.451 1.00 52.44 214 LEU A C 1
ATOM 1737 O O . LEU A 1 214 ? -32.245 12.183 36.686 1.00 52.44 214 LEU A O 1
ATOM 1741 N N . ARG A 1 215 ? -30.676 11.065 35.535 1.00 59.50 215 ARG A N 1
ATOM 1742 C CA . ARG A 1 215 ? -30.234 12.218 34.739 1.00 59.50 215 ARG A CA 1
ATOM 1743 C C . ARG A 1 215 ? -31.343 12.755 33.834 1.00 59.50 215 ARG A C 1
ATOM 1745 O O . ARG A 1 215 ? -31.540 13.967 33.795 1.00 59.50 215 ARG A O 1
ATOM 1752 N N . GLU A 1 216 ? -32.064 11.889 33.122 1.00 64.44 216 GLU A N 1
ATOM 1753 C CA . GLU A 1 216 ? -33.194 12.317 32.282 1.00 64.44 216 GLU A CA 1
ATOM 1754 C C . GLU A 1 216 ? -34.364 12.842 33.116 1.00 64.44 216 GLU A C 1
ATOM 1756 O O . GLU A 1 216 ? -34.994 13.824 32.725 1.00 64.44 216 GLU A O 1
ATOM 1761 N N . LEU A 1 217 ? -34.614 12.258 34.294 1.00 52.12 217 LEU A N 1
ATOM 1762 C CA . LEU A 1 217 ? -35.596 12.783 35.238 1.00 52.12 217 LEU A CA 1
ATOM 1763 C C . LEU A 1 217 ? -35.211 14.203 35.674 1.00 52.12 217 LEU A C 1
ATOM 1765 O O . LEU A 1 217 ? -36.029 15.108 35.563 1.00 52.12 217 LEU A O 1
ATOM 1769 N N . ILE A 1 218 ? -33.955 14.421 36.082 1.00 51.69 218 ILE A N 1
ATOM 1770 C CA . ILE A 1 218 ? -33.430 15.741 36.466 1.00 51.69 218 ILE A CA 1
ATOM 1771 C C . ILE A 1 218 ? -33.545 16.736 35.303 1.00 51.69 218 ILE A C 1
ATOM 1773 O O . ILE A 1 218 ? -33.996 17.855 35.520 1.00 51.69 218 ILE A O 1
ATOM 1777 N N . ARG A 1 219 ? -33.198 16.330 34.073 1.00 58.53 219 ARG A N 1
ATOM 1778 C CA . ARG A 1 219 ? -33.268 17.179 32.870 1.00 58.53 219 ARG A CA 1
ATOM 1779 C C . ARG A 1 219 ? -34.702 17.551 32.484 1.00 58.53 219 ARG A C 1
ATOM 1781 O O . ARG A 1 219 ? -34.971 18.678 32.079 1.00 58.53 219 ARG A O 1
ATOM 1788 N N . THR A 1 220 ? -35.625 16.601 32.602 1.00 56.25 220 THR A N 1
ATOM 1789 C CA . THR A 1 220 ? -37.053 16.828 32.343 1.00 56.25 220 THR A CA 1
ATOM 1790 C C . THR A 1 220 ? -37.634 17.765 33.395 1.00 56.25 220 THR A C 1
ATOM 1792 O O . THR A 1 220 ? -38.352 18.703 33.068 1.00 56.25 220 THR A O 1
ATOM 1795 N N . VAL A 1 221 ? -37.261 17.562 34.658 1.00 49.22 221 VAL A N 1
ATOM 1796 C CA . VAL A 1 221 ? -37.643 18.419 35.782 1.00 49.22 221 VAL A CA 1
ATOM 1797 C C . VAL A 1 221 ? -37.137 19.850 35.603 1.00 49.22 221 VAL A C 1
ATOM 1799 O O . VAL A 1 221 ? -37.917 20.783 35.782 1.00 49.22 221 VAL A O 1
ATOM 1802 N N . THR A 1 222 ? -35.880 20.048 35.195 1.00 49.97 222 THR A N 1
ATOM 1803 C CA . THR A 1 222 ? -35.352 21.393 34.927 1.00 49.97 222 THR A CA 1
ATOM 1804 C C . THR A 1 222 ? -36.040 22.053 33.732 1.00 49.97 222 THR A C 1
ATOM 1806 O O . THR A 1 222 ? -36.385 23.226 33.828 1.00 49.97 222 THR A O 1
ATOM 1809 N N . GLY A 1 223 ? -36.345 21.316 32.660 1.00 54.19 223 GLY A N 1
ATOM 1810 C CA . GLY A 1 223 ? -37.079 21.855 31.505 1.00 54.19 223 GLY A CA 1
ATOM 1811 C C . GLY A 1 223 ? -38.541 22.226 31.798 1.00 54.19 223 GLY A C 1
ATOM 1812 O O . GLY A 1 223 ? -39.066 23.175 31.228 1.00 54.19 223 GLY A O 1
ATOM 1813 N N . VAL A 1 224 ? -39.207 21.517 32.716 1.00 49.72 224 VAL A N 1
ATOM 1814 C CA . VAL A 1 224 ? -40.583 21.838 33.152 1.00 49.72 224 VAL A CA 1
ATOM 1815 C C . VAL A 1 224 ? -40.610 23.006 34.154 1.00 49.72 224 VAL A C 1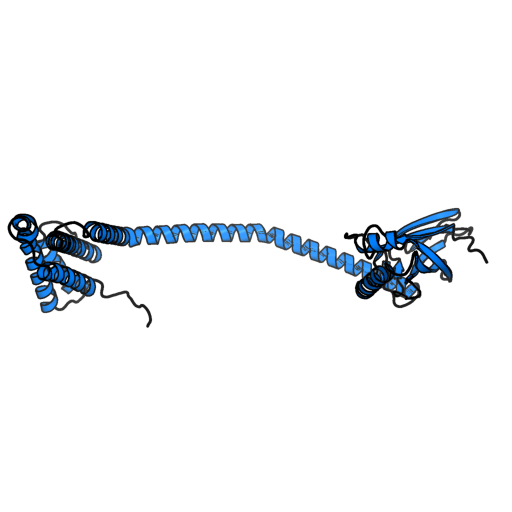
ATOM 1817 O O . VAL A 1 224 ? -41.621 23.698 34.272 1.00 49.72 224 VAL A O 1
ATOM 1820 N N . SER A 1 225 ? -39.501 23.268 34.855 1.00 46.62 225 SER A N 1
ATOM 1821 C CA . SER A 1 225 ? -39.417 24.303 35.897 1.00 46.62 225 SER A CA 1
ATOM 1822 C C . SER A 1 225 ? -39.441 25.751 35.386 1.00 46.62 225 SER A C 1
ATOM 1824 O O . SER A 1 225 ? -39.624 26.669 36.181 1.00 46.62 225 SER A O 1
ATOM 1826 N N . GLU A 1 226 ? -39.331 25.978 34.075 1.00 48.25 226 GLU A N 1
ATOM 1827 C CA . GLU A 1 226 ? -39.267 27.331 33.507 1.00 48.25 226 GLU A CA 1
ATOM 1828 C C . GLU A 1 226 ? -40.629 28.065 33.470 1.00 48.25 226 GLU A C 1
ATOM 1830 O O . GLU A 1 226 ? -40.633 29.282 33.326 1.00 48.25 226 GLU A O 1
ATOM 1835 N N . ASN A 1 227 ? -41.779 27.392 33.673 1.00 49.94 227 ASN A N 1
ATOM 1836 C CA . ASN A 1 227 ? -43.112 27.985 33.406 1.00 49.94 227 ASN A CA 1
ATOM 1837 C C . ASN A 1 227 ? -44.234 27.756 34.453 1.00 49.94 227 ASN A C 1
ATOM 1839 O O . ASN A 1 227 ? -45.402 28.013 34.164 1.00 49.94 227 ASN A O 1
ATOM 1843 N N . LEU A 1 228 ? -43.944 27.303 35.674 1.00 44.16 228 LEU A N 1
ATOM 1844 C CA . LEU A 1 228 ? -44.941 27.185 36.764 1.00 44.16 228 LEU A CA 1
ATOM 1845 C C . LEU A 1 228 ? -44.529 28.069 37.941 1.00 44.16 228 LEU A C 1
ATOM 1847 O O . LEU A 1 228 ? -43.359 28.388 38.019 1.00 44.16 228 LEU A O 1
ATOM 1851 N N . ASN A 1 229 ? -45.427 28.465 38.856 1.00 59.97 229 ASN A N 1
ATOM 1852 C CA . ASN A 1 229 ? -45.050 29.214 40.070 1.00 59.97 229 ASN A CA 1
ATOM 1853 C C . ASN A 1 229 ? -43.978 28.413 40.852 1.00 59.97 229 ASN A C 1
ATOM 1855 O O . ASN A 1 229 ? -44.278 27.410 41.506 1.00 59.97 229 ASN A O 1
ATOM 1859 N N . GLN A 1 230 ? -42.712 28.801 40.649 1.00 57.09 230 GLN A N 1
ATOM 1860 C CA . GLN A 1 230 ? -41.577 27.879 40.446 1.00 57.09 230 GLN A CA 1
ATOM 1861 C C . GLN A 1 230 ? -41.194 27.113 41.715 1.00 57.09 230 GLN A C 1
ATOM 1863 O O . GLN A 1 230 ? -40.737 25.972 41.665 1.00 57.09 230 GLN A O 1
ATOM 1868 N N . ASN A 1 231 ? -41.466 27.704 42.873 1.00 67.12 231 ASN A N 1
ATOM 1869 C CA . ASN A 1 231 ? -40.978 27.226 44.160 1.00 67.12 231 ASN A CA 1
ATOM 1870 C C . ASN A 1 231 ? -41.710 25.969 44.646 1.00 67.12 231 ASN A C 1
ATOM 1872 O O . ASN A 1 231 ? -41.087 25.064 45.197 1.00 67.12 231 ASN A O 1
ATOM 1876 N N . TRP A 1 232 ? -43.019 25.865 44.390 1.00 71.38 232 TRP A N 1
ATOM 1877 C CA . TRP A 1 232 ? -43.793 24.679 44.765 1.00 71.38 232 TRP A CA 1
ATOM 1878 C C . TRP A 1 232 ? -43.352 23.433 43.996 1.00 71.38 232 TRP A C 1
ATOM 1880 O O . TRP A 1 232 ? -43.123 22.380 44.594 1.00 71.38 232 TRP A O 1
ATOM 1890 N N . ALA A 1 233 ? -43.193 23.567 42.677 1.00 67.56 233 ALA A N 1
ATOM 1891 C CA . ALA A 1 233 ? -42.756 22.474 41.819 1.00 67.56 233 ALA A CA 1
ATOM 1892 C C . ALA A 1 233 ? -41.328 22.039 42.178 1.00 67.56 233 ALA A C 1
ATOM 1894 O O . ALA A 1 233 ? -41.068 20.845 42.314 1.00 67.56 233 ALA A O 1
ATOM 1895 N N . VAL A 1 234 ? -40.423 22.996 42.415 1.00 67.81 234 VAL A N 1
ATOM 1896 C CA . VAL A 1 234 ? -39.042 22.715 42.831 1.00 67.81 234 VAL A CA 1
ATOM 1897 C C . VAL A 1 234 ? -38.999 21.973 44.171 1.00 67.81 234 VAL A C 1
ATOM 1899 O O . VAL A 1 234 ? -38.360 20.924 44.240 1.00 67.81 234 VAL A O 1
ATOM 1902 N N . SER A 1 235 ? -39.724 22.424 45.202 1.00 72.38 235 SER A N 1
ATOM 1903 C CA . SER A 1 235 ? -39.797 21.711 46.490 1.00 72.38 235 SER A CA 1
ATOM 1904 C C . SER A 1 235 ? -40.413 20.314 46.351 1.00 72.38 235 SER A C 1
ATOM 1906 O O . SER A 1 235 ? -39.888 19.342 46.895 1.00 72.38 235 SER A O 1
ATOM 1908 N N . ALA A 1 236 ? -41.498 20.160 45.583 1.00 76.88 236 ALA A N 1
ATOM 1909 C CA . ALA A 1 236 ? -42.136 18.858 45.377 1.00 76.88 236 ALA A CA 1
ATOM 1910 C C . ALA A 1 236 ? -41.198 17.855 44.678 1.00 76.88 236 ALA A C 1
ATOM 1912 O O . ALA A 1 236 ? -41.156 16.670 45.037 1.00 76.88 236 ALA A O 1
ATOM 1913 N N . LEU A 1 237 ? -40.418 18.331 43.706 1.00 70.19 237 LEU A N 1
ATOM 1914 C CA . LEU A 1 237 ? -39.446 17.533 42.962 1.00 70.19 237 LEU A CA 1
ATOM 1915 C C . LEU A 1 237 ? -38.212 17.213 43.808 1.00 70.19 237 LEU A C 1
ATOM 1917 O O . LEU A 1 237 ? -37.776 16.064 43.812 1.00 70.19 237 LEU A O 1
ATOM 1921 N N . ALA A 1 238 ? -37.708 18.170 44.590 1.00 72.81 238 ALA A N 1
ATOM 1922 C CA . ALA A 1 238 ? -36.618 17.949 45.538 1.00 72.81 238 ALA A CA 1
ATOM 1923 C C . ALA A 1 238 ? -36.981 16.867 46.569 1.00 72.81 238 ALA A C 1
ATOM 1925 O O . ALA A 1 238 ? -36.203 15.944 46.802 1.00 72.81 238 ALA A O 1
ATOM 1926 N N . LEU A 1 239 ? -38.192 16.906 47.130 1.00 80.56 239 LEU A N 1
ATOM 1927 C CA . LEU A 1 239 ? -38.645 15.918 48.116 1.00 80.56 239 LEU A CA 1
ATOM 1928 C C . LEU A 1 239 ? -38.906 14.536 47.497 1.00 80.56 239 LEU A C 1
ATOM 1930 O O . LEU A 1 239 ? -38.642 13.516 48.134 1.00 80.56 239 LEU A O 1
ATOM 1934 N N . SER A 1 240 ? -39.362 14.487 46.242 1.00 82.06 240 SER A N 1
ATOM 1935 C CA . SER A 1 240 ? -39.486 13.226 45.494 1.00 82.06 240 SER A CA 1
ATOM 1936 C C . SER A 1 240 ? -38.110 12.634 45.154 1.00 82.06 240 SER A C 1
ATOM 1938 O O . SER A 1 240 ? -37.908 11.424 45.246 1.00 82.06 240 SER A O 1
ATOM 1940 N N . LEU A 1 241 ? -37.133 13.483 44.817 1.00 78.06 241 LEU A N 1
ATOM 1941 C CA . LEU A 1 241 ? -35.747 13.074 44.603 1.00 78.06 241 LEU A CA 1
ATOM 1942 C C . LEU A 1 241 ? -35.112 12.568 45.903 1.00 78.06 241 LEU A C 1
ATOM 1944 O O . LEU A 1 241 ? -34.467 11.524 45.883 1.00 78.06 241 LEU A O 1
ATOM 1948 N N . LEU A 1 242 ? -35.345 13.245 47.033 1.00 84.31 242 LEU A N 1
ATOM 1949 C CA . LEU A 1 242 ? -34.909 12.794 48.355 1.00 84.31 242 LEU A CA 1
ATOM 1950 C C . LEU A 1 242 ? -35.407 11.375 48.638 1.00 84.31 242 LEU A C 1
ATOM 1952 O O . LEU A 1 242 ? -34.622 10.517 49.026 1.00 84.31 242 LEU A O 1
ATOM 1956 N N . GLU A 1 243 ? -36.689 11.105 48.395 1.00 87.56 243 GLU A N 1
ATOM 1957 C CA . GLU A 1 243 ? -37.261 9.774 48.593 1.00 87.56 243 GLU A CA 1
ATOM 1958 C C . GLU A 1 243 ? -36.577 8.699 47.737 1.00 87.56 243 GLU A C 1
ATOM 1960 O O . GLU A 1 243 ? -36.222 7.630 48.242 1.00 87.56 243 GLU A O 1
ATOM 1965 N N . ASN A 1 244 ? -36.335 8.999 46.461 1.00 85.19 244 ASN A N 1
ATOM 1966 C CA . ASN A 1 244 ? -35.641 8.086 45.558 1.00 85.19 244 ASN A CA 1
ATOM 1967 C C . ASN A 1 244 ? -34.182 7.855 45.967 1.00 85.19 244 ASN A C 1
ATOM 1969 O O . ASN A 1 244 ? -33.715 6.721 45.911 1.00 85.19 244 ASN A O 1
ATOM 1973 N N . LEU A 1 245 ? -33.474 8.885 46.439 1.00 83.50 245 LEU A N 1
ATOM 1974 C CA . LEU A 1 245 ? -32.101 8.751 46.936 1.00 83.50 245 LEU A CA 1
ATOM 1975 C C . LEU A 1 245 ? -32.023 7.826 48.154 1.00 83.50 245 LEU A C 1
ATOM 1977 O O . LEU A 1 245 ? -31.113 7.006 48.243 1.00 83.50 245 LEU A O 1
ATOM 1981 N N . ILE A 1 246 ? -32.997 7.912 49.065 1.00 90.69 246 ILE A N 1
ATOM 1982 C CA . ILE A 1 246 ? -33.101 7.003 50.216 1.00 90.69 246 ILE A CA 1
ATOM 1983 C C . ILE A 1 246 ? -33.323 5.564 49.752 1.00 90.69 246 ILE A C 1
ATOM 1985 O O . ILE A 1 246 ? -32.664 4.652 50.250 1.00 90.69 246 ILE A O 1
ATOM 1989 N N . ASN A 1 247 ? -34.215 5.354 48.781 1.00 89.88 247 ASN A N 1
ATOM 1990 C CA . ASN A 1 247 ? -34.470 4.027 48.224 1.00 89.88 247 ASN A CA 1
ATOM 1991 C C . ASN A 1 247 ? -33.225 3.441 47.554 1.00 89.88 247 ASN A C 1
ATOM 1993 O O . ASN A 1 247 ? -32.886 2.290 47.814 1.00 89.88 247 ASN A O 1
ATOM 1997 N N . LEU A 1 248 ? -32.526 4.237 46.745 1.00 84.00 248 LEU A N 1
ATOM 1998 C CA . LEU A 1 248 ? -31.295 3.825 46.075 1.00 84.00 248 LEU A CA 1
ATOM 1999 C C . LEU A 1 248 ? -30.203 3.476 47.080 1.00 84.00 248 LEU A C 1
ATOM 2001 O O . LEU A 1 248 ? -29.596 2.416 46.966 1.00 84.00 248 LEU A O 1
ATOM 2005 N N . LYS A 1 249 ? -29.998 4.308 48.109 1.00 88.44 249 LYS A N 1
ATOM 2006 C CA . LYS A 1 249 ? -28.976 4.032 49.122 1.00 88.44 249 LYS A CA 1
ATOM 2007 C C . LYS A 1 249 ? -29.306 2.789 49.948 1.00 88.44 249 LYS A C 1
ATOM 2009 O O . LYS A 1 249 ? -28.409 2.026 50.287 1.00 88.44 249 LYS A O 1
ATOM 2014 N N . LEU A 1 250 ? -30.584 2.532 50.239 1.00 89.69 250 LEU A N 1
ATOM 2015 C CA . LEU A 1 250 ? -31.005 1.272 50.859 1.00 89.69 250 LEU A CA 1
ATOM 2016 C C . LEU A 1 250 ? -30.661 0.068 49.973 1.00 89.69 250 LEU A C 1
ATOM 2018 O O . LEU A 1 250 ? -30.071 -0.885 50.474 1.00 89.69 250 LEU A O 1
ATOM 2022 N N . VAL A 1 251 ? -30.971 0.129 48.674 1.00 87.44 251 VAL A N 1
ATOM 2023 C CA . VAL A 1 251 ? -30.665 -0.951 47.720 1.00 87.44 251 VAL A CA 1
ATOM 2024 C C . VAL A 1 251 ? -29.157 -1.175 47.590 1.00 87.44 251 VAL A C 1
ATOM 2026 O O . VAL A 1 251 ? -28.713 -2.318 47.670 1.00 87.44 251 VAL A O 1
ATOM 2029 N N . GLU A 1 252 ? -28.362 -0.107 47.471 1.00 85.06 252 GLU A N 1
ATOM 2030 C CA 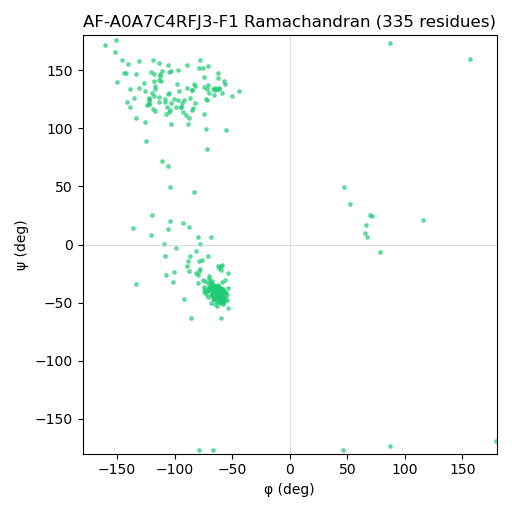. GLU A 1 252 ? -26.891 -0.161 47.452 1.00 85.06 252 GLU A CA 1
ATOM 2031 C C . GLU A 1 252 ? -26.342 -0.860 48.703 1.00 85.06 252 GLU A C 1
ATOM 2033 O O . GLU A 1 252 ? -25.447 -1.701 48.628 1.00 85.06 252 GLU A O 1
ATOM 2038 N N . LEU A 1 253 ? -26.935 -0.572 49.862 1.00 87.69 253 LEU A N 1
ATOM 2039 C CA . LEU A 1 253 ? -26.582 -1.198 51.130 1.00 87.69 253 LEU A CA 1
ATOM 2040 C C . LEU A 1 253 ? -27.202 -2.593 51.312 1.00 87.69 253 LEU A C 1
ATOM 2042 O O . LEU A 1 253 ? -27.057 -3.177 52.386 1.00 87.69 253 LEU A O 1
ATOM 2046 N N . GLY A 1 254 ? -27.867 -3.159 50.302 1.00 89.56 254 GLY A N 1
ATOM 2047 C CA . GLY A 1 254 ? -28.472 -4.493 50.335 1.00 89.56 254 GLY A CA 1
ATOM 2048 C C . GLY A 1 254 ? -29.727 -4.604 51.209 1.00 89.56 254 GLY A C 1
ATOM 2049 O O . GLY A 1 254 ? -30.028 -5.687 51.705 1.00 89.56 254 GLY A O 1
ATOM 2050 N N . GLU A 1 255 ? -30.433 -3.499 51.435 1.00 91.62 255 GLU A N 1
ATOM 2051 C CA . GLU A 1 255 ? -31.704 -3.425 52.161 1.00 91.62 255 GLU A CA 1
ATOM 2052 C C . GLU A 1 255 ? -32.881 -3.214 51.190 1.00 91.62 255 GLU A C 1
ATOM 2054 O O . GLU A 1 255 ? -32.735 -2.646 50.107 1.00 91.62 255 GLU A O 1
ATOM 2059 N N . LYS A 1 256 ? -34.090 -3.640 51.580 1.00 90.00 256 LYS A N 1
ATOM 2060 C CA . LYS A 1 256 ? -35.295 -3.459 50.750 1.00 90.00 256 LYS A CA 1
ATOM 2061 C C . LYS A 1 256 ? -35.935 -2.073 50.956 1.00 90.00 256 LYS A C 1
ATOM 2063 O O . LYS A 1 256 ? -36.193 -1.690 52.108 1.00 90.00 256 LYS A O 1
ATOM 2068 N N . PRO A 1 257 ? -36.304 -1.340 49.886 1.00 88.81 257 PRO A N 1
ATOM 2069 C CA . PRO A 1 257 ? -36.966 -0.036 49.976 1.00 88.81 257 PRO A CA 1
ATOM 2070 C C . PRO A 1 257 ? -38.492 -0.158 50.181 1.00 88.81 257 PRO A C 1
ATOM 2072 O O . PRO A 1 257 ? -39.276 0.533 49.541 1.00 88.81 257 PRO A O 1
ATOM 2075 N N . GLU A 1 258 ? -38.940 -1.037 51.080 1.00 87.31 258 GLU A N 1
ATOM 2076 C CA . GLU A 1 258 ? -40.369 -1.316 51.297 1.00 87.31 258 GLU A CA 1
ATOM 2077 C C . GLU A 1 258 ? -40.931 -0.638 52.561 1.00 87.31 258 GLU A C 1
ATOM 2079 O O . GLU A 1 258 ? -40.246 -0.473 53.577 1.00 87.31 258 GLU A O 1
ATOM 2084 N N . GLY A 1 259 ? -42.216 -0.291 52.529 1.00 89.50 259 GLY A N 1
ATOM 2085 C CA . GLY A 1 259 ? -42.948 0.248 53.675 1.00 89.50 259 GLY A CA 1
ATOM 2086 C C . GLY A 1 259 ? -42.851 1.766 53.853 1.00 89.50 259 GLY A C 1
ATOM 2087 O O . GLY A 1 259 ? -42.337 2.508 53.013 1.00 89.50 259 GLY A O 1
ATOM 2088 N N . GLU A 1 260 ? -43.400 2.234 54.974 1.00 91.38 260 GLU A N 1
ATOM 2089 C CA . GLU A 1 260 ? -43.526 3.657 55.294 1.00 91.38 260 GLU A CA 1
ATOM 2090 C C . GLU A 1 260 ? -42.168 4.380 55.287 1.00 91.38 260 GLU A C 1
ATOM 2092 O O . GLU A 1 260 ? -41.163 3.846 55.764 1.00 91.38 260 GLU A O 1
ATOM 2097 N N . PHE A 1 261 ? -42.137 5.614 54.768 1.00 90.38 261 PHE A N 1
ATOM 2098 C CA . PHE A 1 261 ? -40.900 6.382 54.599 1.00 90.38 261 PHE A CA 1
ATOM 2099 C C . PHE A 1 261 ? -40.112 6.545 55.908 1.00 90.38 261 PHE A C 1
ATOM 2101 O O . PHE A 1 261 ? -38.904 6.329 55.926 1.00 90.38 261 PHE A O 1
ATOM 2108 N N . GLY A 1 262 ? -40.783 6.817 57.033 1.00 91.00 262 GLY A N 1
ATOM 2109 C CA . GLY A 1 262 ? -40.117 6.919 58.337 1.00 91.00 262 GLY A CA 1
ATOM 2110 C C . GLY A 1 262 ? -39.372 5.638 58.734 1.00 91.00 262 GLY A C 1
ATOM 2111 O O . GLY A 1 262 ? -38.240 5.703 59.212 1.00 91.00 262 GLY A O 1
ATOM 2112 N N . LYS A 1 263 ? -39.958 4.466 58.452 1.00 93.94 263 LYS A N 1
ATOM 2113 C CA . LYS A 1 263 ? -39.315 3.163 58.689 1.00 93.94 263 LYS A CA 1
ATOM 2114 C C . LYS A 1 263 ? -38.155 2.919 57.724 1.00 93.94 263 LYS A C 1
ATOM 2116 O O . LYS A 1 263 ? -37.141 2.367 58.142 1.00 93.94 263 LYS A O 1
ATOM 2121 N N . ARG A 1 264 ? -38.273 3.346 56.459 1.00 95.31 264 ARG A N 1
ATOM 2122 C CA . ARG A 1 264 ? -37.170 3.304 55.478 1.00 95.31 264 ARG A CA 1
ATOM 2123 C C . ARG A 1 264 ? -35.969 4.120 55.960 1.00 95.31 264 ARG A C 1
ATOM 2125 O O . ARG A 1 264 ? -34.852 3.612 55.944 1.00 95.31 264 ARG A O 1
ATOM 2132 N N . VAL A 1 265 ? -36.199 5.335 56.456 1.00 95.38 265 VAL A N 1
ATOM 2133 C CA . VAL A 1 265 ? -35.133 6.212 56.968 1.00 95.38 265 VAL A CA 1
ATOM 2134 C C . VAL A 1 265 ? -34.479 5.647 58.233 1.00 95.38 265 VAL A C 1
ATOM 2136 O O . VAL A 1 265 ? -33.258 5.688 58.353 1.00 95.38 265 VAL A O 1
ATOM 2139 N N . GLU A 1 266 ? -35.250 5.058 59.152 1.00 95.25 266 GLU A N 1
ATOM 2140 C CA . GLU A 1 266 ? -34.682 4.380 60.329 1.00 95.25 266 GLU A CA 1
ATOM 2141 C C . GLU A 1 266 ? -33.822 3.168 59.948 1.00 95.25 266 GLU A C 1
ATOM 2143 O O . GLU A 1 266 ? -32.713 3.012 60.460 1.00 95.25 266 GLU A O 1
ATOM 2148 N N . ARG A 1 267 ? -34.274 2.343 58.992 1.00 95.12 267 ARG A N 1
ATOM 2149 C CA . ARG A 1 267 ? -33.452 1.237 58.477 1.00 95.12 267 ARG A CA 1
ATOM 2150 C C . ARG A 1 267 ? -32.178 1.735 57.811 1.00 95.12 267 ARG A C 1
ATOM 2152 O O . ARG A 1 267 ? -31.121 1.138 58.014 1.00 95.12 267 ARG A O 1
ATOM 2159 N N . LEU A 1 268 ? -32.264 2.823 57.045 1.00 95.69 268 LEU A N 1
ATOM 2160 C CA . LEU A 1 268 ? -31.096 3.426 56.416 1.00 95.69 268 LEU A CA 1
ATOM 2161 C C . LEU A 1 268 ? -30.085 3.870 57.477 1.00 95.69 268 LEU A C 1
ATOM 2163 O O . LEU A 1 268 ? -28.920 3.501 57.384 1.00 95.69 268 LEU A O 1
ATOM 2167 N N . LYS A 1 269 ? -30.536 4.578 58.518 1.00 96.44 269 LYS A N 1
ATOM 2168 C CA . LYS A 1 269 ? -29.701 5.031 59.640 1.00 96.44 269 LYS A CA 1
ATOM 2169 C C . LYS A 1 269 ? -28.932 3.880 60.292 1.00 96.44 269 LYS A C 1
ATOM 2171 O O . LYS A 1 269 ? -27.709 3.938 60.387 1.00 96.44 269 LYS A O 1
ATOM 2176 N N . GLU A 1 270 ? -29.634 2.829 60.716 1.00 95.94 270 GLU A N 1
ATOM 2177 C CA . GLU A 1 270 ? -28.998 1.665 61.354 1.00 95.94 270 GLU A CA 1
ATOM 2178 C C . GLU A 1 270 ? -28.021 0.964 60.396 1.00 95.94 270 GLU A C 1
ATOM 2180 O O . GLU A 1 270 ? -26.953 0.496 60.797 1.00 95.94 270 GLU A O 1
ATOM 2185 N N . THR A 1 271 ? -28.347 0.934 59.103 1.00 93.81 271 THR A N 1
ATOM 2186 C CA . THR A 1 271 ? -27.503 0.292 58.092 1.00 93.81 271 THR A CA 1
ATOM 2187 C C . THR A 1 271 ? -26.250 1.102 57.774 1.00 93.81 271 THR A C 1
ATOM 2189 O O . THR A 1 271 ? -25.188 0.501 57.645 1.00 93.81 271 THR A O 1
ATOM 2192 N N . LEU A 1 272 ? -26.326 2.435 57.725 1.00 92.69 272 LEU A N 1
ATOM 2193 C CA . LEU A 1 272 ? -25.163 3.313 57.552 1.00 92.69 272 LEU A CA 1
ATOM 2194 C C . LEU A 1 272 ? -24.173 3.173 58.718 1.00 92.69 272 LEU A C 1
ATOM 2196 O O . LEU A 1 272 ? -22.970 3.051 58.493 1.00 92.69 272 LEU A O 1
ATOM 2200 N N . ILE A 1 273 ? -24.670 3.102 59.959 1.00 93.81 273 ILE A N 1
ATOM 2201 C CA . ILE A 1 273 ? -23.830 2.866 61.148 1.00 93.81 273 ILE A CA 1
ATOM 2202 C C . ILE A 1 273 ? -23.143 1.499 61.047 1.00 93.81 273 ILE A C 1
ATOM 2204 O O . ILE A 1 273 ? -21.934 1.385 61.234 1.00 93.81 273 ILE A O 1
ATOM 2208 N N . ARG A 1 274 ? -23.912 0.455 60.721 1.00 94.25 274 ARG A N 1
ATOM 2209 C CA . ARG A 1 274 ? -23.432 -0.932 60.709 1.00 94.25 274 ARG A CA 1
ATOM 2210 C C . ARG A 1 274 ? -22.496 -1.255 59.540 1.00 94.25 274 ARG A C 1
ATOM 2212 O O . ARG A 1 274 ? -21.537 -1.991 59.740 1.00 94.25 274 ARG A O 1
ATOM 2219 N N . LYS A 1 275 ? -22.804 -0.791 58.323 1.00 92.19 275 LYS A N 1
ATOM 2220 C CA . LYS A 1 275 ? -22.110 -1.196 57.083 1.00 92.19 275 LYS A CA 1
ATOM 2221 C C . LYS A 1 275 ? -21.089 -0.177 56.590 1.00 92.19 275 LYS A C 1
ATOM 2223 O O . LYS A 1 275 ? -20.081 -0.575 56.021 1.00 92.19 275 LYS A O 1
ATOM 2228 N N . GLU A 1 276 ? -21.329 1.112 56.812 1.00 88.19 276 GLU A N 1
ATOM 2229 C CA . GLU A 1 276 ? -20.440 2.184 56.347 1.00 88.19 276 GLU A CA 1
ATOM 2230 C C . GLU A 1 276 ? -19.681 2.881 57.485 1.00 88.19 276 GLU A C 1
ATOM 2232 O O . GLU A 1 276 ? -18.894 3.789 57.230 1.00 88.19 276 GLU A O 1
ATOM 2237 N N . GLY A 1 277 ? -19.880 2.452 58.737 1.00 89.62 277 GLY A N 1
ATOM 2238 C CA . GLY A 1 277 ? -19.139 2.962 59.892 1.00 89.62 277 GLY A CA 1
ATOM 2239 C C . GLY A 1 277 ? -19.485 4.404 60.261 1.00 89.62 277 GLY A C 1
ATOM 2240 O O . GLY A 1 277 ? -18.655 5.105 60.838 1.00 89.62 277 GLY A O 1
ATOM 2241 N N . TRP A 1 278 ? -20.688 4.869 59.919 1.00 91.69 278 TRP A N 1
ATOM 2242 C CA . TRP A 1 278 ? -21.122 6.220 60.262 1.00 91.69 278 TRP A CA 1
ATOM 2243 C C . TRP A 1 278 ? -21.193 6.425 61.777 1.00 91.69 278 TRP A C 1
ATOM 2245 O O . TRP A 1 278 ? -21.628 5.544 62.525 1.00 91.69 278 TRP A O 1
ATOM 2255 N N . ASN A 1 279 ? -20.833 7.627 62.231 1.00 94.44 279 ASN A N 1
ATOM 2256 C CA . ASN A 1 279 ? -21.025 8.018 63.621 1.00 94.44 279 ASN A CA 1
ATOM 2257 C C . ASN A 1 279 ? -22.524 7.993 63.968 1.00 94.44 279 ASN A C 1
ATOM 2259 O O . ASN A 1 279 ? -23.362 8.501 63.221 1.00 94.44 279 ASN A O 1
ATOM 2263 N N . ARG A 1 280 ? -22.867 7.412 65.125 1.00 93.06 280 ARG A N 1
ATOM 2264 C CA . ARG A 1 280 ? -24.259 7.245 65.564 1.00 93.06 280 ARG A CA 1
ATOM 2265 C C . ARG A 1 280 ? -25.006 8.572 65.694 1.00 93.06 280 ARG A C 1
ATOM 2267 O O . ARG A 1 280 ? -26.194 8.619 65.380 1.00 93.06 280 ARG A O 1
ATOM 2274 N N . VAL A 1 281 ? -24.331 9.619 66.165 1.00 92.69 281 VAL A N 1
ATOM 2275 C CA . VAL A 1 281 ? -24.907 10.959 66.328 1.00 92.69 281 VAL A CA 1
ATOM 2276 C C . VAL A 1 281 ? -25.196 11.561 64.956 1.00 92.69 281 VAL A C 1
ATOM 2278 O O . VAL A 1 281 ? -26.338 11.934 64.697 1.00 92.69 281 VAL A O 1
ATOM 2281 N N . ASP A 1 282 ? -24.218 11.539 64.049 1.00 89.69 282 ASP A N 1
ATOM 2282 C CA . ASP A 1 282 ? -24.352 12.104 62.699 1.00 89.69 282 ASP A CA 1
ATOM 2283 C C . ASP A 1 282 ? -25.431 11.389 61.876 1.00 89.69 282 ASP A C 1
ATOM 2285 O O . ASP A 1 282 ? -26.280 12.030 61.255 1.00 89.69 282 ASP A O 1
ATOM 2289 N N . ALA A 1 283 ? -25.463 10.053 61.922 1.00 90.81 283 ALA A N 1
ATOM 2290 C CA . ALA A 1 283 ? -26.488 9.264 61.247 1.00 90.81 283 ALA A CA 1
ATOM 2291 C C . ALA A 1 283 ? -27.890 9.548 61.811 1.00 90.81 283 ALA A C 1
ATOM 2293 O O . ALA A 1 283 ? -28.853 9.673 61.051 1.00 90.81 283 ALA A O 1
ATOM 2294 N N . SER A 1 284 ? -28.019 9.670 63.139 1.00 92.94 284 SER A N 1
ATOM 2295 C CA . SER A 1 284 ? -29.302 9.975 63.789 1.00 92.94 284 SER A CA 1
ATOM 2296 C C . SER A 1 284 ? -29.801 11.371 63.433 1.00 92.94 284 SER A C 1
ATOM 2298 O O . SER A 1 284 ? -30.986 11.543 63.147 1.00 92.94 284 SER A O 1
ATOM 2300 N N . GLU A 1 285 ? -28.897 12.345 63.392 1.00 92.88 285 GLU A N 1
ATOM 2301 C CA . GLU A 1 285 ? -29.208 13.717 63.008 1.00 92.88 285 GLU A CA 1
ATOM 2302 C C . GLU A 1 285 ? -29.622 13.813 61.533 1.00 92.88 285 GLU A C 1
ATOM 2304 O O . GLU A 1 285 ? -30.644 14.423 61.209 1.00 92.88 285 GLU A O 1
ATOM 2309 N N . LEU A 1 286 ? -28.907 13.137 60.629 1.00 91.88 286 LEU A N 1
ATOM 2310 C CA . LEU A 1 286 ? -29.285 13.063 59.218 1.00 91.88 286 LEU A CA 1
ATOM 2311 C C . LEU A 1 286 ? -30.669 12.415 59.039 1.00 91.88 286 LEU A C 1
ATOM 2313 O O . LEU A 1 286 ? -31.534 12.959 58.352 1.00 91.88 286 LEU A O 1
ATOM 2317 N N . ALA A 1 287 ? -30.917 11.290 59.713 1.00 92.69 287 ALA A N 1
ATOM 2318 C CA . ALA A 1 287 ? -32.198 10.588 59.677 1.00 92.69 287 ALA A CA 1
ATOM 2319 C C . ALA A 1 287 ? -33.360 11.430 60.230 1.00 92.69 287 ALA A C 1
ATOM 2321 O O . ALA A 1 287 ? -34.487 11.344 59.732 1.00 92.69 287 ALA A O 1
ATOM 2322 N N . ARG A 1 288 ? -33.113 12.239 61.266 1.00 94.62 288 ARG A N 1
ATOM 2323 C CA . ARG A 1 288 ? -34.087 13.201 61.800 1.00 94.62 288 ARG A CA 1
ATOM 2324 C C . ARG A 1 288 ? -34.432 14.253 60.744 1.00 94.62 288 ARG A C 1
ATOM 2326 O O . ARG A 1 288 ? -35.600 14.393 60.390 1.00 94.62 288 ARG A O 1
ATOM 2333 N N . ARG A 1 289 ? -33.419 14.903 60.162 1.00 92.31 289 ARG A N 1
ATOM 2334 C CA . ARG A 1 289 ? -33.599 15.957 59.149 1.00 92.31 289 ARG A CA 1
ATOM 2335 C C . ARG A 1 289 ? -34.300 15.468 57.882 1.00 92.31 289 ARG A C 1
ATOM 2337 O O . ARG A 1 289 ? -35.169 16.161 57.364 1.00 92.31 289 ARG A O 1
ATOM 2344 N N . ILE A 1 290 ? -33.963 14.270 57.396 1.00 92.19 290 ILE A N 1
ATOM 2345 C CA . ILE A 1 290 ? -34.622 13.660 56.227 1.00 92.19 290 ILE A CA 1
ATOM 2346 C C . ILE A 1 290 ? -36.118 13.460 56.495 1.00 92.19 290 ILE A C 1
ATOM 2348 O O . ILE A 1 290 ? -36.945 13.772 55.639 1.00 92.19 290 ILE A O 1
ATOM 2352 N N . ARG A 1 291 ? -36.478 12.964 57.686 1.00 90.31 291 ARG A N 1
ATOM 2353 C CA . ARG A 1 291 ? -37.884 12.767 58.066 1.00 90.31 291 ARG A CA 1
ATOM 2354 C C . ARG A 1 291 ? -38.634 14.079 58.183 1.00 90.31 291 ARG A C 1
ATOM 2356 O O . ARG A 1 291 ? -39.723 14.180 57.636 1.00 90.31 291 ARG A O 1
ATOM 2363 N N . GLU A 1 292 ? -38.057 15.070 58.853 1.00 88.25 292 GLU A N 1
ATOM 2364 C CA . GLU A 1 292 ? -38.676 16.392 59.005 1.00 88.25 292 GLU A CA 1
ATOM 2365 C C . GLU A 1 292 ? -38.956 17.036 57.647 1.00 88.25 292 GLU A C 1
ATOM 2367 O O . GLU A 1 292 ? -40.078 17.474 57.390 1.00 88.25 292 GLU A O 1
ATOM 2372 N N . LYS A 1 293 ? -37.976 16.995 56.735 1.00 85.56 293 LYS A N 1
ATOM 2373 C CA . LYS A 1 293 ? -38.143 17.503 55.370 1.00 85.56 293 LYS A CA 1
ATOM 2374 C C . LYS A 1 293 ? -39.214 16.743 54.593 1.00 85.56 293 LYS A C 1
ATOM 2376 O O . LYS A 1 293 ? -40.054 17.360 53.945 1.00 85.56 293 LYS A O 1
ATOM 2381 N N . TYR A 1 294 ? -39.247 15.418 54.702 1.00 83.81 294 TYR A N 1
ATOM 2382 C CA . TYR A 1 294 ? -40.259 14.615 54.020 1.00 83.81 294 TYR A CA 1
ATOM 2383 C C . TYR A 1 294 ? -41.671 14.791 54.599 1.00 83.81 294 TYR A C 1
ATOM 2385 O O . TYR A 1 294 ? -42.635 14.820 53.843 1.00 83.81 294 TYR A O 1
ATOM 2393 N N . ILE A 1 295 ? -41.829 14.950 55.915 1.00 82.19 295 ILE A N 1
ATOM 2394 C CA . ILE A 1 295 ? -43.135 15.226 56.542 1.00 82.19 295 ILE A CA 1
ATOM 2395 C C . ILE A 1 295 ? -43.657 16.599 56.093 1.00 82.19 295 ILE A C 1
ATOM 2397 O O . ILE A 1 295 ? -44.836 16.737 55.761 1.00 82.19 295 ILE A O 1
ATOM 2401 N N . GLY A 1 296 ? -42.765 17.590 55.982 1.00 75.69 296 GLY A N 1
ATOM 2402 C CA . GLY A 1 296 ? -43.078 18.915 55.438 1.00 75.69 296 GLY A CA 1
ATOM 2403 C C . GLY A 1 296 ? -43.619 18.896 54.001 1.00 75.69 296 GLY A C 1
ATOM 2404 O O . GLY A 1 296 ? -44.296 19.839 53.589 1.00 75.69 296 GLY A O 1
ATOM 2405 N N . ARG A 1 297 ? -43.428 17.797 53.254 1.00 74.00 297 ARG A N 1
ATOM 2406 C CA . ARG A 1 297 ? -43.962 17.597 51.896 1.00 74.00 297 ARG A CA 1
ATOM 2407 C C . ARG A 1 297 ? -45.477 17.748 51.817 1.00 74.00 297 ARG A C 1
ATOM 2409 O O . ARG A 1 297 ? -45.969 18.169 50.777 1.00 74.00 297 ARG A O 1
ATOM 2416 N N . ALA A 1 298 ? -46.222 17.425 52.875 1.00 66.38 298 ALA A N 1
ATOM 2417 C CA . ALA A 1 298 ? -47.677 17.585 52.876 1.00 66.38 298 ALA A CA 1
ATOM 2418 C C . ALA A 1 298 ? -48.091 19.060 52.730 1.00 66.38 298 ALA A C 1
ATOM 2420 O O . ALA A 1 298 ? -49.042 19.360 52.015 1.00 66.38 298 ALA A O 1
ATOM 2421 N N . ILE A 1 299 ? -47.336 19.983 53.338 1.00 68.00 299 ILE A N 1
ATOM 2422 C CA . ILE A 1 299 ? -47.559 21.431 53.219 1.00 68.00 299 ILE A CA 1
ATOM 2423 C C . ILE A 1 299 ? -47.294 21.876 51.783 1.00 68.00 299 ILE A C 1
ATOM 2425 O O . ILE A 1 299 ? -48.088 22.613 51.206 1.00 68.00 299 ILE A O 1
ATOM 2429 N N . VAL A 1 300 ? -46.215 21.363 51.188 1.00 64.88 300 VAL A N 1
ATOM 2430 C CA . VAL A 1 300 ? -45.891 21.602 49.783 1.00 64.88 300 VAL A CA 1
ATOM 2431 C C . VAL A 1 300 ? -47.038 21.084 48.913 1.00 64.88 300 VAL A C 1
ATOM 2433 O O . VAL A 1 300 ? -47.736 21.871 48.292 1.00 64.88 300 VAL A O 1
ATOM 2436 N N . LEU A 1 301 ? -47.321 19.782 48.926 1.00 63.53 301 LEU A N 1
ATOM 2437 C CA . LEU A 1 301 ? -48.253 19.135 47.998 1.00 63.53 301 LEU A CA 1
ATOM 2438 C C . LEU A 1 301 ? -49.728 19.516 48.177 1.00 63.53 301 LEU A C 1
ATOM 2440 O O . LEU A 1 301 ? -50.446 19.554 47.182 1.00 63.53 301 LEU A O 1
ATOM 2444 N N . HIS A 1 302 ? -50.186 19.774 49.403 1.00 63.19 302 HIS A N 1
ATOM 2445 C CA . HIS A 1 302 ? -51.610 19.994 49.685 1.00 63.19 302 HIS A CA 1
ATOM 2446 C C . HIS A 1 302 ? -51.961 21.450 49.999 1.00 63.19 302 HIS A C 1
ATOM 2448 O O . HIS A 1 302 ? -53.089 21.858 49.734 1.00 63.19 302 HIS A O 1
ATOM 2454 N N . SER A 1 303 ? -51.015 22.248 50.505 1.00 58.12 303 SER A N 1
ATOM 2455 C CA . SER A 1 303 ? -51.262 23.649 50.881 1.00 58.12 303 SER A CA 1
ATOM 2456 C C . SER A 1 303 ? -50.609 24.660 49.936 1.00 58.12 303 SER A C 1
ATOM 2458 O O . SER A 1 303 ? -50.933 25.844 50.015 1.00 58.12 303 SER A O 1
ATOM 2460 N N . GLY A 1 304 ? -49.743 24.223 49.013 1.00 53.75 304 GLY A N 1
ATOM 2461 C CA . GLY A 1 304 ? -49.017 25.099 48.083 1.00 53.75 304 GLY A CA 1
ATOM 2462 C C . GLY A 1 304 ? -49.896 25.898 47.113 1.00 53.75 304 GLY A C 1
ATOM 2463 O O . GLY A 1 304 ? -49.453 26.914 46.586 1.00 53.75 304 GLY A O 1
ATOM 2464 N N . TYR A 1 305 ? -51.150 25.477 46.911 1.00 48.81 305 TYR A N 1
ATOM 2465 C CA . TYR A 1 305 ? -52.137 26.227 46.124 1.00 48.81 305 TYR A CA 1
ATOM 2466 C C . TYR A 1 305 ? -52.766 27.388 46.916 1.00 48.81 305 TYR A C 1
ATOM 2468 O O . TYR A 1 305 ? -53.195 28.375 46.326 1.00 48.81 305 TYR A O 1
ATOM 2476 N N . CYS A 1 306 ? -52.804 27.285 48.251 1.00 50.78 306 CYS A N 1
ATOM 2477 C CA . CYS A 1 306 ? -53.397 28.287 49.143 1.00 50.78 306 CYS A CA 1
ATOM 2478 C C . C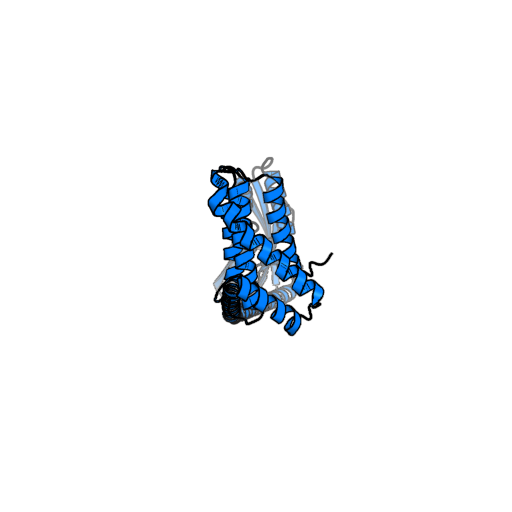YS A 1 306 ? -52.351 29.201 49.805 1.00 50.78 306 CYS A C 1
ATOM 2480 O O . CYS A 1 306 ? -52.691 30.316 50.183 1.00 50.78 306 CYS A O 1
ATOM 2482 N N . ASN A 1 307 ? -51.096 28.751 49.925 1.00 59.09 307 ASN A N 1
ATOM 2483 C CA . ASN A 1 307 ? -49.954 29.533 50.399 1.00 59.09 307 ASN A CA 1
ATOM 2484 C C . ASN A 1 307 ? -48.761 29.318 49.451 1.00 59.09 307 ASN A C 1
ATOM 2486 O O . ASN A 1 307 ? -48.189 28.224 49.451 1.00 59.09 307 ASN A O 1
ATOM 2490 N N . PRO A 1 308 ? -48.372 30.323 48.644 1.00 59.81 308 PRO A N 1
ATOM 2491 C CA . PRO A 1 308 ? -47.251 30.186 47.725 1.00 59.81 308 PRO A CA 1
ATOM 2492 C C . PRO A 1 308 ? -45.949 29.942 48.496 1.00 59.81 308 PRO A C 1
ATOM 2494 O O . PRO A 1 308 ? -45.653 30.615 49.483 1.00 59.81 308 PRO A O 1
ATOM 2497 N N . ILE A 1 309 ? -45.166 28.969 48.035 1.00 68.50 309 ILE A N 1
ATOM 2498 C CA . ILE A 1 309 ? -43.858 28.651 48.618 1.00 68.50 309 ILE A CA 1
ATOM 2499 C C . ILE A 1 309 ? -42.870 29.766 48.268 1.00 68.50 309 ILE A C 1
ATOM 2501 O O . ILE A 1 309 ? -42.799 30.196 47.113 1.00 68.50 309 ILE A O 1
ATOM 2505 N N . SER A 1 310 ? -42.104 30.237 49.252 1.00 75.06 310 SER A N 1
ATOM 2506 C CA . SER A 1 310 ? -41.055 31.228 49.012 1.00 75.06 310 SER A CA 1
ATOM 2507 C C . SER A 1 310 ? -39.871 30.616 48.260 1.00 75.06 310 SER A C 1
ATOM 2509 O O . SER A 1 310 ? -39.595 29.419 48.344 1.00 75.06 310 SER A O 1
ATOM 2511 N N . GLU A 1 311 ? -39.145 31.452 47.525 1.00 73.31 311 GLU A N 1
ATOM 2512 C CA . GLU A 1 311 ? -37.951 31.031 46.785 1.00 73.31 311 GLU A CA 1
ATOM 2513 C C . GLU A 1 311 ? -36.871 30.477 47.723 1.00 73.31 311 GLU A C 1
ATOM 2515 O O . GLU A 1 311 ? -36.233 29.469 47.418 1.00 73.31 311 GLU A O 1
ATOM 2520 N N . ASP A 1 312 ? -36.730 31.077 48.906 1.00 75.81 312 ASP A N 1
ATOM 2521 C CA . ASP A 1 312 ? -35.784 30.636 49.930 1.00 75.81 312 ASP A CA 1
ATOM 2522 C C . ASP A 1 312 ? -36.082 29.218 50.415 1.00 75.81 312 ASP A C 1
ATOM 2524 O O . ASP A 1 312 ? -35.164 28.414 50.567 1.00 75.81 312 ASP A O 1
ATOM 2528 N N . PHE A 1 313 ? -37.362 28.875 50.585 1.00 77.00 313 PHE A N 1
ATOM 2529 C CA . PHE A 1 313 ? -37.765 27.539 51.015 1.00 77.00 313 PHE A CA 1
ATOM 2530 C C . PHE A 1 313 ? -37.460 26.485 49.940 1.00 77.00 313 PHE A C 1
ATOM 2532 O O . PHE A 1 313 ? -36.908 25.425 50.237 1.00 77.00 313 PHE A O 1
ATOM 2539 N N . ALA A 1 314 ? -37.735 26.798 48.670 1.00 71.94 314 ALA A N 1
ATOM 2540 C CA . ALA A 1 314 ? -37.416 25.911 47.551 1.00 71.94 314 ALA A CA 1
ATOM 2541 C C . ALA A 1 314 ? -35.902 25.710 47.368 1.00 71.94 314 ALA A C 1
ATOM 2543 O O . ALA A 1 314 ? -35.442 24.591 47.114 1.00 71.94 314 ALA A O 1
ATOM 2544 N N . LYS A 1 315 ? -35.106 26.773 47.542 1.00 73.62 315 LYS A N 1
ATOM 2545 C CA . LYS A 1 315 ? -33.638 26.689 47.541 1.00 73.62 315 LYS A CA 1
ATOM 2546 C C . LYS A 1 315 ? -33.118 25.864 48.713 1.00 73.62 315 LYS A C 1
ATOM 2548 O O . LYS A 1 315 ? -32.209 25.059 48.520 1.00 73.62 315 LYS A O 1
ATOM 2553 N N . GLU A 1 316 ? -33.693 26.021 49.902 1.00 82.38 316 GLU A N 1
ATOM 2554 C CA . GLU A 1 316 ? -33.308 25.252 51.087 1.00 82.38 316 GLU A CA 1
ATOM 2555 C C . GLU A 1 316 ? -33.537 23.747 50.886 1.00 82.38 316 GLU A C 1
ATOM 2557 O O . GLU A 1 316 ? -32.661 22.938 51.204 1.00 82.38 316 GLU A O 1
ATOM 2562 N N . ASP A 1 317 ? -34.678 23.360 50.309 1.00 78.25 317 ASP A N 1
ATOM 2563 C CA . ASP A 1 317 ? -34.973 21.961 49.989 1.00 78.25 317 ASP A CA 1
ATOM 2564 C C . ASP A 1 317 ? -33.976 21.392 48.969 1.00 78.25 317 ASP A C 1
ATOM 2566 O O . ASP A 1 317 ? -33.457 20.286 49.151 1.00 78.25 317 ASP A O 1
ATOM 2570 N N . LEU A 1 318 ? -33.646 22.159 47.926 1.00 72.75 318 LEU A N 1
ATOM 2571 C CA . LEU A 1 318 ? -32.666 21.753 46.919 1.00 72.75 318 LEU A CA 1
ATOM 2572 C C . LEU A 1 318 ? -31.254 21.600 47.509 1.00 72.75 318 LEU A C 1
ATOM 2574 O O . LEU A 1 318 ? -30.572 20.610 47.234 1.00 72.75 318 LEU A O 1
ATOM 2578 N N . GLU A 1 319 ? -30.807 22.552 48.329 1.00 77.56 319 GLU A N 1
ATOM 2579 C CA . GLU A 1 319 ? -29.501 22.486 48.995 1.00 77.56 319 GLU A CA 1
ATOM 2580 C C . GLU A 1 319 ? -29.430 21.330 49.996 1.00 77.56 319 GLU A C 1
ATOM 2582 O O . GLU A 1 319 ? -28.402 20.652 50.099 1.00 77.56 319 GLU A O 1
ATOM 2587 N N . PHE A 1 320 ? -30.535 21.027 50.680 1.00 85.19 320 PHE A N 1
ATOM 2588 C CA . PHE A 1 320 ? -30.604 19.860 51.548 1.00 85.19 320 PHE A CA 1
ATOM 2589 C C . PHE A 1 320 ? -30.435 18.556 50.761 1.00 85.19 320 PHE A C 1
ATOM 2591 O O . PHE A 1 320 ? -29.630 17.709 51.148 1.00 85.19 320 PHE A O 1
ATOM 2598 N N . VAL A 1 321 ? -31.110 18.408 49.618 1.00 78.25 321 VAL A N 1
ATOM 2599 C CA . VAL A 1 321 ? -30.940 17.232 48.749 1.00 78.25 321 VAL A CA 1
ATOM 2600 C C . VAL A 1 321 ? -29.504 17.119 48.236 1.00 78.25 321 VAL A C 1
ATOM 2602 O O . VAL A 1 321 ? -28.916 16.040 48.310 1.00 78.25 321 VAL A O 1
ATOM 2605 N N . LYS A 1 322 ? -28.889 18.224 47.788 1.00 73.88 322 LYS A N 1
ATOM 2606 C CA . LYS A 1 322 ? -27.470 18.237 47.380 1.00 73.88 322 LYS A CA 1
ATOM 2607 C C . LYS A 1 322 ? -26.549 17.773 48.506 1.00 73.88 322 LYS A C 1
ATOM 2609 O O . LYS A 1 322 ? -25.599 17.031 48.251 1.00 73.88 322 LYS A O 1
ATOM 2614 N N . LYS A 1 323 ? -26.819 18.193 49.745 1.00 84.38 323 LYS A N 1
ATOM 2615 C CA . LYS A 1 323 ? -26.067 17.748 50.921 1.00 84.38 323 LYS A CA 1
ATOM 2616 C C . LYS A 1 323 ? -26.205 16.237 51.127 1.00 84.38 323 LYS A C 1
ATOM 2618 O O . LYS A 1 323 ? -25.185 15.570 51.262 1.00 84.38 323 LYS A O 1
ATOM 2623 N N . VAL A 1 324 ? -27.423 15.697 51.067 1.00 83.62 324 VAL A N 1
ATOM 2624 C CA . VAL A 1 324 ? -27.682 14.251 51.204 1.00 83.62 324 VAL A CA 1
ATOM 2625 C C . VAL A 1 324 ? -26.943 13.447 50.129 1.00 83.62 324 VAL A C 1
ATOM 2627 O O . VAL A 1 324 ? -26.292 12.456 50.449 1.00 83.62 324 VAL A O 1
ATOM 2630 N N . VAL A 1 325 ? -26.958 13.901 48.869 1.00 76.06 325 VAL A N 1
ATOM 2631 C CA . VAL A 1 325 ? -26.195 13.264 47.778 1.00 76.06 325 VAL A CA 1
ATOM 2632 C C . VAL A 1 325 ? -24.698 13.244 48.092 1.00 76.06 325 VAL A C 1
ATOM 2634 O O . VAL A 1 325 ? -24.055 12.201 47.988 1.00 76.06 325 VAL A O 1
ATOM 2637 N N . LYS A 1 326 ? -24.132 14.382 48.512 1.00 78.19 326 LYS A N 1
ATOM 2638 C CA . LYS A 1 326 ? -22.710 14.465 48.873 1.00 78.19 326 LYS A CA 1
ATOM 2639 C C . LYS A 1 326 ? -22.357 13.544 50.035 1.00 78.19 326 LYS A C 1
ATOM 2641 O O . LYS A 1 326 ? -21.263 12.996 50.043 1.00 78.19 326 LYS A O 1
ATOM 2646 N N . GLU A 1 327 ? -23.236 13.395 51.018 1.00 84.19 327 GLU A N 1
ATOM 2647 C CA . GLU A 1 327 ? -22.975 12.546 52.179 1.00 84.19 327 GLU A CA 1
ATOM 2648 C C . GLU A 1 327 ? -23.087 11.051 51.841 1.00 84.19 327 GLU A C 1
ATOM 2650 O O . GLU A 1 327 ? -22.230 10.279 52.259 1.00 84.19 327 GLU A O 1
ATOM 2655 N N . PHE A 1 328 ? -24.060 10.639 51.023 1.00 82.69 328 PHE A N 1
ATOM 2656 C CA . PHE A 1 328 ? -24.237 9.229 50.643 1.00 82.69 328 PHE A CA 1
ATOM 2657 C C . PHE A 1 328 ? -23.233 8.714 49.613 1.00 82.69 328 PHE A C 1
ATOM 2659 O O . PHE A 1 328 ? -22.906 7.528 49.631 1.00 82.69 328 PHE A O 1
ATOM 2666 N N . PHE A 1 329 ? -22.749 9.581 48.723 1.00 75.94 329 PHE A N 1
ATOM 2667 C CA . PHE A 1 329 ? -21.959 9.176 47.554 1.00 75.94 329 PHE A CA 1
ATOM 2668 C C . PHE A 1 329 ? -20.548 9.778 47.548 1.00 75.94 329 PHE A C 1
ATOM 2670 O O . PHE A 1 329 ? -19.917 9.914 46.504 1.00 75.94 329 PHE A O 1
ATOM 2677 N N . LYS A 1 330 ? -20.013 10.119 48.727 1.00 65.88 330 LYS A N 1
ATOM 2678 C CA . LYS A 1 330 ? -18.687 10.742 48.903 1.00 65.88 330 LYS A CA 1
ATOM 2679 C C . LYS A 1 330 ? -17.484 9.842 48.565 1.00 65.88 330 LYS A C 1
ATOM 2681 O O . LYS A 1 330 ? -16.348 10.241 48.805 1.00 65.88 330 LYS A O 1
ATOM 2686 N N . ARG A 1 331 ? -17.691 8.640 48.018 1.00 50.16 331 ARG A N 1
ATOM 2687 C CA . ARG A 1 331 ? -16.621 7.734 47.573 1.00 50.16 331 ARG A CA 1
ATOM 2688 C C . ARG A 1 331 ? -16.797 7.396 46.092 1.00 50.16 331 ARG A C 1
ATOM 2690 O O . ARG A 1 331 ? -17.837 6.869 45.716 1.00 50.16 331 ARG A O 1
ATOM 2697 N N . ASN A 1 332 ? -15.737 7.682 45.322 1.00 40.03 332 ASN A N 1
ATOM 2698 C CA . ASN A 1 332 ? -15.449 7.330 43.914 1.00 40.03 332 ASN A CA 1
ATOM 2699 C C . ASN A 1 332 ? -15.339 8.484 42.902 1.00 40.03 332 ASN A C 1
ATOM 2701 O O . ASN A 1 332 ? -15.386 8.239 41.702 1.00 40.03 332 ASN A O 1
ATOM 2705 N N . VAL A 1 333 ? -15.083 9.716 43.347 1.00 38.09 333 VAL A N 1
ATOM 2706 C CA . VAL A 1 333 ? -14.514 10.744 42.461 1.00 38.09 333 VAL A CA 1
ATOM 2707 C C . VAL A 1 333 ? -13.081 11.036 42.906 1.00 38.09 333 VAL A C 1
ATOM 2709 O O . VAL A 1 333 ? -12.796 12.080 43.477 1.00 38.09 333 VAL A O 1
ATOM 2712 N N . CYS A 1 334 ? -12.174 10.087 42.652 1.00 32.72 334 CYS A N 1
ATOM 2713 C CA . CYS A 1 334 ? -10.827 10.472 42.234 1.00 32.72 334 CYS A CA 1
ATOM 2714 C C . CYS A 1 334 ? -10.975 10.996 40.803 1.00 32.72 334 CYS A C 1
ATOM 2716 O O . CYS A 1 334 ? -10.831 10.240 39.848 1.00 32.72 334 CYS A O 1
ATOM 2718 N N . MET A 1 335 ? -11.371 12.258 40.653 1.00 31.50 335 MET A N 1
ATOM 2719 C CA . MET A 1 335 ? -10.892 13.018 39.508 1.00 31.50 335 MET A CA 1
ATOM 2720 C C . MET A 1 335 ? -9.617 13.667 40.010 1.00 31.50 335 MET A C 1
ATOM 2722 O O . MET A 1 335 ? -9.655 14.436 40.968 1.00 31.50 335 MET A O 1
ATOM 2726 N N . GLU A 1 336 ? -8.514 13.192 39.445 1.00 34.66 336 GLU A N 1
ATOM 2727 C CA . GLU A 1 336 ? -7.177 13.751 39.579 1.00 34.66 336 GLU A CA 1
ATOM 2728 C C . GLU A 1 336 ? -7.249 15.278 39.433 1.00 34.66 336 GLU A C 1
ATOM 2730 O O . GLU A 1 336 ? -7.941 15.785 38.543 1.00 34.66 336 GLU A O 1
ATOM 2735 N N . GLU A 1 337 ? -6.601 15.979 40.365 1.00 34.38 337 GLU A N 1
ATOM 2736 C CA . GLU A 1 337 ? -6.287 17.408 40.241 1.00 34.38 337 GLU A CA 1
ATOM 2737 C C . GLU A 1 337 ? -5.301 17.660 39.099 1.00 34.38 337 GLU A C 1
ATOM 2739 O O . GLU A 1 337 ? -4.388 16.818 38.907 1.00 34.38 337 GLU A O 1
#

Mean predicted aligned error: 18.24 Å

Solvent-accessible surface area (backbone atoms only — not comparable to full-atom values): 18521 Å² total; per-residue (Å²): 134,83,60,83,32,60,72,46,78,50,72,47,82,32,91,21,40,56,28,32,30,40,38,40,29,38,37,34,79,44,96,52,76,39,49,35,54,40,42,37,38,34,45,23,50,78,90,46,73,70,54,40,31,32,49,59,43,93,60,52,71,35,72,40,45,56,76,36,71,52,75,50,77,50,30,37,60,52,56,68,79,51,33,58,51,50,49,54,50,51,61,63,38,65,81,77,45,75,57,43,47,39,35,38,35,33,34,38,32,44,82,90,43,77,44,73,54,58,78,46,77,45,80,41,52,33,66,58,55,52,52,37,67,69,30,75,62,89,73,81,49,43,40,44,84,38,98,65,92,47,64,68,62,47,53,50,51,41,51,52,51,52,50,50,53,53,50,50,54,52,51,53,53,50,50,52,50,51,53,60,66,46,46,62,57,54,53,50,52,52,52,52,52,54,52,50,51,52,52,50,49,51,51,50,51,64,76,40,42,69,59,53,50,50,50,52,49,52,52,50,51,57,67,60,50,80,80,52,82,50,24,42,57,46,32,53,48,34,52,53,48,45,52,50,51,52,36,50,52,25,45,76,71,75,40,80,74,64,77,57,65,68,60,44,40,53,51,40,34,57,44,38,36,73,77,71,66,43,54,69,67,60,36,50,52,51,39,49,52,53,45,55,57,54,63,50,41,53,52,45,76,73,37,33,89,84,48,77,54,49,66,67,57,22,49,50,42,44,52,50,42,53,50,52,52,53,68,77,59,74,73,84,80,85,68,82,130

pLDDT: mean 78.74, std 13.87, range [31.5, 96.44]

Radius of gyration: 47.15 Å; Cα contacts (8 Å, |Δi|>4): 427; chains: 1; bounding box: 87×52×113 Å